Protein AF-A0A1A8MIS8-F1 (afdb_monomer_lite)

Organism: NCBI:txid704102

Sequence (199 aa):
MERDSTGTAEEPEPVSCRDNISEETCAAKTYTSLGGTCGATPVAQARWTLLRQVLRQKQSDSPEVKQVSVRRFATFDLFRRKQVAAQDCSNTSDDQWVEYRSVYFPEYSAFLRDNLGPLRVNEVLNSFDNTGNVCVWPSEEVMAHYCLQKRHIFKGAVCELGGGMTCLGGLMVAISADVKEVLLSDGNEKSIQNVRGLG

Foldseek 3Di:
DDDDDDDDDDDDDDDDDDDDDDDDDDDDDDDDDPPPPPCPDVLNVLVVVVVVCVVVVPDDPDPSNDVNPDPPDAEPPQWDKDWDDDDDDDPQPQPTWIKTAGPVHRVDIAIFRQDRDDDDPCCVVVPPDCDRVHHQHHVNSVLLSVCLVPLAVAAEEEEDEACFLGVSNQSSSVVRHNHPYYHYYRPDPVSVVSVVVSD

Structure (mmCIF, N/CA/C/O backbone):
data_AF-A0A1A8MIS8-F1
#
_entry.id   AF-A0A1A8MIS8-F1
#
loop_
_atom_site.group_PDB
_atom_site.id
_atom_site.type_symbol
_atom_site.label_atom_id
_atom_site.label_alt_id
_atom_site.label_comp_id
_atom_site.label_asym_id
_atom_site.label_entity_id
_atom_site.label_seq_id
_atom_site.pdbx_PDB_ins_code
_atom_site.Cartn_x
_atom_site.Cartn_y
_atom_site.Cartn_z
_atom_site.occupancy
_atom_site.B_iso_or_equiv
_atom_site.auth_seq_id
_atom_site.auth_comp_id
_atom_site.auth_asym_id
_atom_site.auth_atom_id
_atom_site.pdbx_PDB_model_num
ATOM 1 N N . MET A 1 1 ? -62.585 5.035 -13.038 1.00 42.88 1 MET A N 1
ATOM 2 C CA . MET A 1 1 ? -62.431 5.805 -14.288 1.00 42.88 1 MET A CA 1
ATOM 3 C C . MET A 1 1 ? -61.305 5.163 -15.061 1.00 42.88 1 MET A C 1
ATOM 5 O O . MET A 1 1 ? -60.156 5.258 -14.660 1.00 42.88 1 MET A O 1
ATOM 9 N N . GLU A 1 2 ? -61.692 4.401 -16.072 1.00 33.00 2 GLU A N 1
ATOM 10 C CA . GLU A 1 2 ? -60.816 3.689 -16.992 1.00 33.00 2 GLU A CA 1
ATOM 11 C C . GLU A 1 2 ? -60.223 4.661 -18.019 1.00 33.00 2 GLU A C 1
ATOM 13 O O . GLU A 1 2 ? -60.938 5.541 -18.513 1.00 33.00 2 GLU A O 1
ATOM 18 N N . ARG A 1 3 ? -58.958 4.458 -18.398 1.00 37.62 3 ARG A N 1
ATOM 19 C CA . ARG A 1 3 ? -58.612 4.228 -19.805 1.00 37.62 3 ARG A CA 1
ATOM 20 C C . ARG A 1 3 ? -57.193 3.680 -19.959 1.00 37.62 3 ARG A C 1
ATOM 22 O O . ARG A 1 3 ? -56.231 4.231 -19.437 1.00 37.62 3 ARG A O 1
ATOM 29 N N . ASP A 1 4 ? -57.164 2.578 -20.685 1.00 32.94 4 ASP A N 1
ATOM 30 C CA . ASP A 1 4 ? -56.054 1.763 -21.161 1.00 32.94 4 ASP A CA 1
ATOM 31 C C . ASP A 1 4 ? -55.495 2.323 -22.487 1.00 32.94 4 ASP A C 1
ATOM 33 O O . ASP A 1 4 ? -56.228 3.042 -23.174 1.00 32.94 4 ASP A O 1
ATOM 37 N N . SER A 1 5 ? -54.247 1.990 -22.853 1.00 41.47 5 SER A N 1
ATOM 38 C CA . SER A 1 5 ? -53.735 1.895 -24.246 1.00 41.47 5 SER A CA 1
ATOM 39 C C . SER A 1 5 ? -52.242 1.495 -24.291 1.00 41.47 5 SER A C 1
ATOM 41 O O . SER A 1 5 ? -51.356 2.337 -24.168 1.00 41.47 5 SER A O 1
ATOM 43 N N . THR A 1 6 ? -52.001 0.183 -24.440 1.00 35.22 6 THR A N 1
ATOM 44 C CA . THR A 1 6 ? -51.146 -0.511 -25.450 1.00 35.22 6 THR A CA 1
ATOM 45 C C . THR A 1 6 ? -49.989 0.266 -26.111 1.00 35.22 6 THR A C 1
ATOM 47 O O . THR A 1 6 ? -50.236 1.296 -26.725 1.00 35.22 6 THR A O 1
ATOM 50 N N . GLY A 1 7 ? -48.726 -0.196 -26.020 1.00 30.30 7 GLY A N 1
ATOM 51 C CA . GLY A 1 7 ? -48.039 -1.085 -27.003 1.00 30.30 7 GLY A CA 1
ATOM 52 C C . GLY A 1 7 ? -47.318 -0.235 -28.077 1.00 30.30 7 GLY A C 1
ATOM 53 O O . GLY A 1 7 ? -47.916 0.716 -28.548 1.00 30.30 7 GLY A O 1
ATOM 54 N N . THR A 1 8 ? -46.050 -0.383 -28.482 1.00 32.50 8 THR A N 1
ATOM 55 C CA . THR A 1 8 ? -45.224 -1.552 -28.848 1.00 32.50 8 THR A CA 1
ATOM 56 C C . THR A 1 8 ? -43.757 -1.106 -29.054 1.00 32.50 8 THR A C 1
ATOM 58 O O . THR A 1 8 ? -43.493 0.071 -29.284 1.00 32.50 8 THR A O 1
ATOM 61 N N . ALA A 1 9 ? -42.817 -2.054 -28.982 1.00 35.88 9 ALA A N 1
ATOM 62 C CA . ALA A 1 9 ? -41.390 -1.896 -29.279 1.00 35.88 9 ALA A CA 1
ATOM 63 C C . ALA A 1 9 ? -41.090 -1.908 -30.793 1.00 35.88 9 ALA A C 1
ATOM 65 O O . ALA A 1 9 ? -41.736 -2.669 -31.506 1.00 35.88 9 ALA A O 1
ATOM 66 N N . GLU A 1 10 ? -40.067 -1.167 -31.244 1.00 33.47 10 GLU A N 1
ATOM 67 C CA . GLU A 1 10 ? -39.354 -1.426 -32.509 1.00 33.47 10 GLU A CA 1
ATOM 68 C C . GLU A 1 10 ? -37.838 -1.155 -32.380 1.00 33.47 10 GLU A C 1
ATOM 70 O O . GLU A 1 10 ? -37.399 -0.197 -31.741 1.00 33.47 10 GLU A O 1
ATOM 75 N N . GLU A 1 11 ? -37.077 -2.082 -32.966 1.00 36.12 11 GLU A N 1
ATOM 76 C CA . GLU A 1 11 ? -35.618 -2.201 -33.124 1.00 36.12 11 GLU A CA 1
ATOM 77 C C . GLU A 1 11 ? -35.075 -1.257 -34.228 1.00 36.12 11 GLU A C 1
ATOM 79 O O . GLU A 1 11 ? -35.857 -0.770 -35.046 1.00 36.12 11 GLU A O 1
ATOM 84 N N . PRO A 1 12 ? -33.752 -0.992 -34.309 1.00 38.03 12 PRO A N 1
ATOM 85 C CA . PRO A 1 12 ? -33.163 -0.093 -35.298 1.00 38.03 12 PRO A CA 1
ATOM 86 C C . PRO A 1 12 ? -32.642 -0.846 -36.536 1.00 38.03 12 PRO A C 1
ATOM 88 O O . PRO A 1 12 ? -31.956 -1.852 -36.414 1.00 38.03 12 PRO A O 1
ATOM 91 N N . GLU A 1 13 ? -32.874 -0.301 -37.730 1.00 35.38 13 GLU A N 1
ATOM 92 C CA . GLU A 1 13 ? -32.391 -0.830 -39.022 1.00 35.38 13 GLU A CA 1
ATOM 93 C C . GLU A 1 13 ? -31.849 0.335 -39.897 1.00 35.38 13 GLU A C 1
ATOM 95 O O . GLU A 1 13 ? -32.089 1.508 -39.588 1.00 35.38 13 GLU A O 1
ATOM 100 N N . PRO A 1 14 ? -31.010 0.085 -40.922 1.00 32.72 14 PRO A N 1
ATOM 101 C CA . PRO A 1 14 ? -29.643 0.582 -40.964 1.00 32.72 14 PRO A CA 1
ATOM 102 C C . PRO A 1 14 ? -29.441 1.664 -42.032 1.00 32.72 14 PRO A C 1
ATOM 104 O O . PRO A 1 14 ? -30.077 1.680 -43.088 1.00 32.72 14 PRO A O 1
ATOM 107 N N . VAL A 1 15 ? -28.489 2.571 -41.803 1.00 31.48 15 VAL A N 1
ATOM 108 C CA . VAL A 1 15 ? -28.142 3.587 -42.803 1.00 31.48 15 VAL A CA 1
ATOM 109 C C . VAL A 1 15 ? -27.207 2.980 -43.852 1.00 31.48 15 VAL A C 1
ATOM 111 O O . VAL A 1 15 ? -26.021 2.762 -43.627 1.00 31.48 15 VAL A O 1
ATOM 114 N N . SER A 1 16 ? -27.813 2.709 -45.005 1.00 32.31 16 SER A N 1
ATOM 115 C CA . SER A 1 16 ? -27.255 2.220 -46.266 1.00 32.31 16 SER A CA 1
ATOM 116 C C . SER A 1 16 ? -26.064 3.041 -46.791 1.00 32.31 16 SER A C 1
ATOM 118 O O . SER A 1 16 ? -26.184 4.244 -47.035 1.00 32.31 16 SER A O 1
ATOM 120 N N . CYS A 1 17 ? -24.965 2.350 -47.106 1.00 28.72 17 CYS A N 1
ATOM 121 C CA . CYS A 1 17 ? -23.868 2.834 -47.944 1.00 28.72 17 CYS A CA 1
ATOM 122 C C . CYS A 1 17 ? -24.375 3.163 -49.358 1.00 28.72 17 CYS A C 1
ATOM 124 O O . CYS A 1 17 ? -24.981 2.317 -50.012 1.00 28.72 17 CYS A O 1
ATOM 126 N N . ARG A 1 18 ? -24.125 4.383 -49.843 1.00 31.83 18 ARG A N 1
ATOM 127 C CA . ARG A 1 18 ? -24.340 4.750 -51.248 1.00 31.83 18 ARG A CA 1
ATOM 128 C C . ARG A 1 18 ? -22.999 4.888 -51.952 1.00 31.83 18 ARG A C 1
ATOM 130 O O . ARG A 1 18 ? -22.285 5.866 -51.744 1.00 31.83 18 ARG A O 1
ATOM 137 N N . ASP A 1 19 ? -22.714 3.902 -52.793 1.00 30.23 19 ASP A N 1
ATOM 138 C CA . ASP A 1 19 ? -21.719 3.969 -53.853 1.00 30.23 19 ASP A CA 1
ATOM 139 C C . ASP A 1 19 ? -22.153 4.999 -54.900 1.00 30.23 19 ASP A C 1
ATOM 141 O O . ASP A 1 19 ? -23.259 4.925 -55.433 1.00 30.23 19 ASP A O 1
ATOM 145 N N . ASN A 1 20 ? -21.270 5.941 -55.223 1.00 30.52 20 ASN A N 1
ATOM 146 C CA . ASN A 1 20 ? -21.345 6.694 -56.470 1.00 30.52 20 ASN A CA 1
ATOM 147 C C . ASN A 1 20 ? -20.090 6.371 -57.276 1.00 30.52 20 ASN A C 1
ATOM 149 O O . ASN A 1 20 ? -19.009 6.902 -57.026 1.00 30.52 20 ASN A O 1
ATOM 153 N N . ILE A 1 21 ? -20.265 5.466 -58.235 1.00 34.84 21 ILE A N 1
ATOM 154 C CA . ILE A 1 21 ? -19.331 5.223 -59.329 1.00 34.84 21 ILE A CA 1
ATOM 155 C C . ILE A 1 21 ? -19.506 6.370 -60.327 1.00 34.84 21 ILE A C 1
ATOM 157 O O . ILE A 1 21 ? -20.589 6.561 -60.875 1.00 34.84 21 ILE A O 1
ATOM 161 N N . SER A 1 22 ? -18.432 7.109 -60.586 1.00 33.81 22 SER A N 1
ATOM 162 C CA . SER A 1 22 ? -18.279 7.892 -61.812 1.00 33.81 22 SER A CA 1
ATOM 163 C C . SER A 1 22 ? -16.970 7.474 -62.473 1.00 33.81 22 SER A C 1
ATOM 165 O O . SER A 1 22 ? -15.886 7.808 -61.993 1.00 33.81 22 SER A O 1
ATOM 167 N N . GLU A 1 23 ? -17.089 6.692 -63.542 1.00 34.75 23 GLU A N 1
ATOM 168 C CA . GLU A 1 23 ? -16.009 6.393 -64.476 1.00 34.75 23 GLU A CA 1
ATOM 169 C C . GLU A 1 23 ? -15.702 7.637 -65.317 1.00 34.75 23 GLU A C 1
ATOM 171 O O . GLU A 1 23 ? -16.557 8.075 -66.078 1.00 34.75 23 GLU A O 1
ATOM 176 N N . GLU A 1 24 ? -14.475 8.158 -65.247 1.00 32.44 24 GLU A N 1
ATOM 177 C CA . GLU A 1 24 ? -13.861 8.886 -66.364 1.00 32.44 24 GLU A CA 1
ATOM 178 C C . GLU A 1 24 ? -12.356 8.564 -66.460 1.00 32.44 24 GLU A C 1
ATOM 180 O O . GLU A 1 24 ? -11.522 9.037 -65.693 1.00 32.44 24 GLU A O 1
ATOM 185 N N . THR A 1 25 ? -12.065 7.687 -67.422 1.00 30.86 25 THR A N 1
ATOM 186 C CA . THR A 1 25 ? -11.043 7.771 -68.480 1.00 30.86 25 THR A CA 1
ATOM 187 C C . THR A 1 25 ? -9.560 8.022 -68.145 1.00 30.86 25 THR A C 1
ATOM 189 O O . THR A 1 25 ? -9.132 9.037 -67.604 1.00 30.86 25 THR A O 1
ATOM 192 N N . CYS A 1 26 ? -8.755 7.075 -68.642 1.00 38.41 26 CYS A N 1
ATOM 193 C CA . CYS A 1 26 ? -7.299 6.999 -68.701 1.00 38.41 26 CYS A CA 1
ATOM 194 C C . CYS A 1 26 ? -6.550 8.302 -69.044 1.00 38.41 26 CYS A C 1
ATOM 196 O O . CYS A 1 26 ? -6.628 8.802 -70.164 1.00 38.41 26 CYS A O 1
ATOM 198 N N . ALA A 1 27 ? -5.639 8.705 -68.155 1.00 33.50 27 ALA A N 1
ATOM 199 C CA . ALA A 1 27 ? -4.384 9.350 -68.538 1.00 33.50 27 ALA A CA 1
ATOM 200 C C . ALA A 1 27 ? -3.284 8.960 -67.540 1.00 33.50 27 ALA A C 1
ATOM 202 O O . ALA A 1 27 ? -3.362 9.264 -66.350 1.00 33.50 27 ALA A O 1
ATOM 203 N N . ALA A 1 28 ? -2.261 8.261 -68.032 1.00 41.25 28 ALA A N 1
ATOM 204 C CA . ALA A 1 28 ? -1.108 7.839 -67.252 1.00 41.25 28 ALA A CA 1
ATOM 205 C C . ALA A 1 28 ? -0.388 9.057 -66.649 1.00 41.25 28 ALA A C 1
ATOM 207 O O . ALA A 1 28 ? 0.222 9.852 -67.364 1.00 41.25 28 ALA A O 1
ATOM 208 N N . LYS A 1 29 ? -0.442 9.193 -65.323 1.00 35.19 29 LYS A N 1
ATOM 209 C CA . LYS A 1 29 ? 0.428 10.090 -64.564 1.00 35.19 29 LYS A CA 1
ATOM 210 C C . LYS A 1 29 ? 1.207 9.262 -63.559 1.00 35.19 29 LYS A C 1
ATOM 212 O O . LYS A 1 29 ? 0.645 8.658 -62.650 1.00 35.19 29 LYS A O 1
ATOM 217 N N . THR A 1 30 ? 2.515 9.226 -63.771 1.00 42.72 30 THR A N 1
ATOM 218 C CA . THR A 1 30 ? 3.514 8.662 -62.871 1.00 42.72 30 THR A CA 1
ATOM 219 C C . THR A 1 30 ? 3.462 9.407 -61.540 1.00 42.72 30 THR A C 1
ATOM 221 O O . THR A 1 30 ? 4.084 10.454 -61.384 1.00 42.72 30 THR A O 1
ATOM 224 N N . TYR A 1 31 ? 2.709 8.883 -60.577 1.00 31.64 31 TYR A N 1
ATOM 225 C CA . TYR A 1 31 ? 2.824 9.292 -59.184 1.00 31.64 31 TYR A CA 1
ATOM 226 C C . TYR A 1 31 ? 3.828 8.359 -58.522 1.00 31.64 31 TYR A C 1
ATOM 228 O O . TYR A 1 31 ? 3.520 7.227 -58.156 1.00 31.64 31 TYR A O 1
ATOM 236 N N . THR A 1 32 ? 5.063 8.845 -58.405 1.00 37.22 32 THR A N 1
ATOM 237 C CA . THR A 1 32 ? 6.018 8.372 -57.402 1.00 37.22 32 THR A CA 1
ATOM 238 C C . THR A 1 32 ? 5.267 8.189 -56.093 1.00 37.22 32 THR A C 1
ATOM 240 O O . THR A 1 32 ? 4.659 9.147 -55.609 1.00 37.22 32 THR A O 1
ATOM 243 N N . SER A 1 33 ? 5.272 6.969 -55.554 1.00 37.31 33 SER A N 1
ATOM 244 C CA . SER A 1 33 ? 4.651 6.673 -54.272 1.00 37.31 33 SER A CA 1
ATOM 245 C C . SER A 1 33 ? 5.254 7.601 -53.219 1.00 37.31 33 SER A C 1
ATOM 247 O O . SER A 1 33 ? 6.367 7.375 -52.737 1.00 37.31 33 SER A O 1
ATOM 249 N N . LEU A 1 34 ? 4.526 8.656 -52.857 1.00 40.16 34 LEU A N 1
ATOM 250 C CA . LEU A 1 34 ? 4.669 9.256 -51.547 1.00 40.16 34 LEU A CA 1
ATOM 251 C C . LEU A 1 34 ? 4.254 8.155 -50.585 1.00 40.16 34 LEU A C 1
ATOM 253 O O . LEU A 1 34 ? 3.068 7.895 -50.390 1.00 40.16 34 LEU A O 1
ATOM 257 N N . GLY A 1 35 ? 5.261 7.437 -50.085 1.00 36.72 35 GLY A N 1
ATOM 258 C CA . GLY A 1 35 ? 5.102 6.507 -48.990 1.00 36.72 35 GLY A CA 1
ATOM 259 C C . GLY A 1 35 ? 4.366 7.261 -47.905 1.00 36.72 35 GLY A C 1
ATOM 260 O O . GLY A 1 35 ? 4.896 8.231 -47.363 1.00 36.72 35 GLY A O 1
ATOM 261 N N . GLY A 1 36 ? 3.115 6.863 -47.673 1.00 34.88 36 GLY A N 1
ATOM 262 C CA . GLY A 1 36 ? 2.329 7.374 -46.574 1.00 34.88 36 GLY A CA 1
ATOM 263 C C . GLY A 1 36 ? 3.183 7.212 -45.335 1.00 34.88 36 GLY A C 1
ATOM 264 O O . GLY A 1 36 ? 3.485 6.092 -44.919 1.00 34.88 36 GLY A O 1
ATOM 265 N N . THR A 1 37 ? 3.639 8.332 -44.787 1.00 45.84 37 THR A N 1
ATOM 266 C CA . THR A 1 37 ? 4.180 8.380 -43.445 1.00 45.84 37 THR A CA 1
ATOM 267 C C . THR A 1 37 ? 3.028 7.976 -42.547 1.00 45.84 37 THR A C 1
ATOM 269 O O . THR A 1 37 ? 2.190 8.785 -42.159 1.00 45.84 37 THR A O 1
ATOM 272 N N . CYS A 1 38 ? 2.950 6.671 -42.287 1.00 44.06 38 CYS A N 1
ATOM 273 C CA . CYS A 1 38 ? 2.171 6.106 -41.210 1.00 44.06 38 CYS A CA 1
ATOM 274 C C . CYS A 1 38 ? 2.584 6.897 -39.974 1.00 44.06 38 CYS A C 1
ATOM 276 O O . CYS A 1 38 ? 3.734 6.811 -39.538 1.00 44.06 38 CYS A O 1
ATOM 278 N N . GLY A 1 39 ? 1.685 7.770 -39.519 1.00 46.41 39 GLY A N 1
ATOM 279 C CA . GLY A 1 39 ? 1.894 8.693 -38.418 1.00 46.41 39 GLY A CA 1
ATOM 280 C C . GLY A 1 39 ? 2.017 7.927 -37.111 1.00 46.41 39 GLY A C 1
ATOM 281 O O . GLY A 1 39 ? 1.134 7.991 -36.262 1.00 46.41 39 GLY A O 1
ATOM 282 N N . ALA A 1 40 ? 3.108 7.183 -36.942 1.00 53.19 40 ALA A N 1
ATOM 283 C CA . ALA A 1 40 ? 3.535 6.731 -35.641 1.00 53.19 40 ALA A CA 1
ATOM 284 C C . ALA A 1 40 ? 3.788 8.001 -34.833 1.00 53.19 40 ALA A C 1
ATOM 286 O O . ALA A 1 40 ? 4.682 8.788 -35.145 1.00 53.19 40 ALA A O 1
ATOM 287 N N . THR A 1 41 ? 2.935 8.246 -33.841 1.00 57.53 41 THR A N 1
ATOM 288 C CA . THR A 1 41 ? 3.061 9.415 -32.977 1.00 57.53 41 THR A CA 1
ATOM 289 C C . THR A 1 41 ? 4.496 9.465 -32.427 1.00 57.53 41 THR A C 1
ATOM 291 O O . THR A 1 41 ? 5.012 8.421 -32.007 1.00 57.53 41 THR A O 1
ATOM 294 N N . PRO A 1 42 ? 5.164 10.637 -32.410 1.00 75.81 42 PRO A N 1
ATOM 295 C CA . PRO A 1 42 ? 6.581 10.756 -32.033 1.00 75.81 42 PRO A CA 1
ATOM 296 C C . PRO A 1 42 ? 6.904 10.081 -30.691 1.00 75.81 42 PRO A C 1
ATOM 298 O O . PRO A 1 42 ? 7.978 9.523 -30.489 1.00 75.81 42 PRO A O 1
ATOM 301 N N . VAL A 1 43 ? 5.918 10.068 -29.788 1.00 72.31 43 VAL A N 1
ATOM 302 C CA . VAL A 1 43 ? 5.968 9.420 -28.474 1.00 72.31 43 VAL A CA 1
ATOM 303 C C . VAL A 1 43 ? 6.049 7.898 -28.583 1.00 72.31 43 VAL A C 1
ATOM 305 O O . VAL A 1 43 ? 6.893 7.289 -27.931 1.00 72.31 43 VAL A O 1
ATOM 308 N N . ALA A 1 44 ? 5.195 7.263 -29.391 1.00 74.62 44 ALA A N 1
ATOM 309 C CA . ALA A 1 44 ? 5.232 5.815 -29.568 1.00 74.62 44 ALA A CA 1
ATOM 310 C C . ALA A 1 44 ? 6.570 5.392 -30.183 1.00 74.62 44 ALA A C 1
ATOM 312 O O . ALA A 1 44 ? 7.227 4.491 -29.665 1.00 74.62 44 ALA A O 1
ATOM 313 N N . GLN A 1 45 ? 7.023 6.097 -31.223 1.00 78.19 45 GLN A N 1
ATOM 314 C CA . GLN A 1 45 ? 8.318 5.846 -31.856 1.00 78.19 45 GLN A CA 1
ATOM 315 C C . GLN A 1 45 ? 9.484 5.976 -30.861 1.00 78.19 45 GLN A C 1
ATOM 317 O O . GLN A 1 45 ? 10.388 5.136 -30.853 1.00 78.19 45 GLN A O 1
ATOM 322 N N . ALA A 1 46 ? 9.446 6.975 -29.977 1.00 75.25 46 ALA A N 1
ATOM 323 C CA . ALA A 1 46 ? 10.456 7.148 -28.940 1.00 75.25 46 ALA A CA 1
ATOM 324 C C . ALA A 1 46 ? 10.423 6.019 -27.887 1.00 75.25 46 ALA A C 1
ATOM 326 O O . ALA A 1 46 ? 11.481 5.525 -27.495 1.00 75.25 46 ALA A O 1
ATOM 327 N N . ARG A 1 47 ? 9.238 5.513 -27.501 1.00 74.69 47 ARG A N 1
ATOM 328 C CA . ARG A 1 47 ? 9.109 4.333 -26.615 1.00 74.69 47 ARG A CA 1
ATOM 329 C C . ARG A 1 47 ? 9.678 3.066 -27.248 1.00 74.69 47 ARG A C 1
ATOM 331 O O . ARG A 1 47 ? 10.423 2.338 -26.598 1.00 74.69 47 ARG A O 1
ATOM 338 N N . TRP A 1 48 ? 9.363 2.815 -28.517 1.00 79.38 48 TRP A N 1
ATOM 339 C CA . TRP A 1 48 ? 9.898 1.667 -29.255 1.00 79.38 48 TRP A CA 1
ATOM 340 C C . TRP A 1 48 ? 11.416 1.758 -29.439 1.00 79.38 48 TRP A C 1
ATOM 342 O O . TRP A 1 48 ? 12.113 0.745 -29.376 1.00 79.38 48 TRP A O 1
ATOM 352 N N . THR A 1 49 ? 11.943 2.972 -29.611 1.00 79.25 49 THR A N 1
ATOM 353 C CA . THR A 1 49 ? 13.390 3.219 -29.686 1.00 79.25 49 THR A CA 1
ATOM 354 C C . THR A 1 49 ? 14.075 2.909 -28.357 1.00 79.25 49 THR A C 1
ATOM 356 O O . THR A 1 49 ? 15.085 2.205 -28.354 1.00 79.25 49 THR A O 1
ATOM 359 N N . LEU A 1 50 ? 13.490 3.345 -27.237 1.00 74.69 50 LEU A N 1
ATOM 360 C CA . LEU A 1 50 ? 13.963 3.018 -25.892 1.00 74.69 50 LEU A CA 1
ATOM 361 C C . LEU A 1 50 ? 13.972 1.503 -25.646 1.00 74.69 50 LEU A C 1
ATOM 363 O O . LEU A 1 50 ? 14.999 0.944 -25.265 1.00 74.69 50 LEU A O 1
ATOM 367 N N . LEU A 1 51 ? 12.859 0.818 -25.928 1.00 76.75 51 LEU A N 1
ATOM 368 C CA . LEU A 1 51 ? 12.769 -0.637 -25.774 1.00 76.75 51 LEU A CA 1
ATOM 369 C C . LEU A 1 51 ? 13.853 -1.351 -26.594 1.00 76.75 51 LEU A C 1
ATOM 371 O O . LEU A 1 51 ? 14.552 -2.228 -26.089 1.00 76.75 51 LEU A O 1
ATOM 375 N N . ARG A 1 52 ? 14.049 -0.932 -27.850 1.00 79.62 52 ARG A N 1
ATOM 376 C CA . ARG A 1 52 ? 15.092 -1.473 -28.730 1.00 79.62 52 ARG A CA 1
ATOM 377 C C . ARG A 1 52 ? 16.500 -1.268 -28.165 1.00 79.62 52 ARG A C 1
ATOM 379 O O . ARG A 1 52 ? 17.347 -2.136 -28.357 1.00 79.62 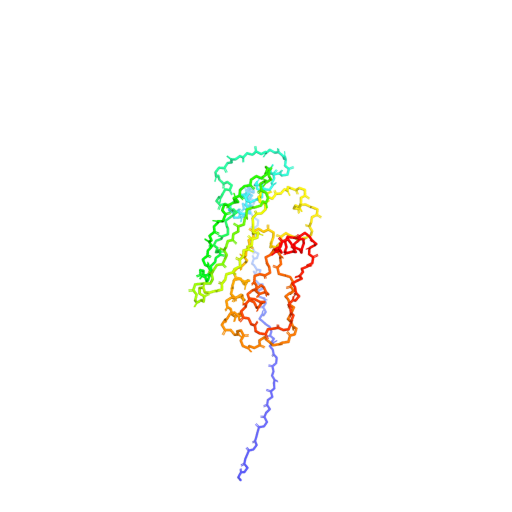52 ARG A O 1
ATOM 386 N N . GLN A 1 53 ? 16.781 -0.137 -27.519 1.00 75.00 53 GLN A N 1
ATOM 387 C CA . GLN A 1 53 ? 18.085 0.129 -26.898 1.00 75.00 53 GLN A CA 1
ATOM 388 C C . GLN A 1 53 ? 18.332 -0.792 -25.697 1.00 75.00 53 GLN A C 1
ATOM 390 O O . GLN A 1 53 ? 19.389 -1.424 -25.633 1.00 75.00 53 GLN A O 1
ATOM 395 N N . VAL A 1 54 ? 17.333 -0.941 -24.819 1.00 72.62 54 VAL A N 1
ATOM 396 C CA . VAL A 1 54 ? 17.389 -1.820 -23.637 1.00 72.62 54 VAL A CA 1
ATOM 397 C C . VAL A 1 54 ? 17.602 -3.281 -24.041 1.00 72.62 54 VAL A C 1
ATOM 399 O O . VAL A 1 54 ? 18.508 -3.936 -23.529 1.00 72.62 54 VAL A O 1
ATOM 402 N N . LEU A 1 55 ? 16.839 -3.781 -25.021 1.00 73.50 55 LEU A N 1
ATOM 403 C CA . LEU A 1 55 ? 16.969 -5.160 -25.515 1.00 73.50 55 LEU A CA 1
ATOM 404 C C . LEU A 1 55 ? 18.329 -5.442 -26.169 1.00 73.50 55 LEU A C 1
ATOM 406 O O . LEU A 1 55 ? 18.779 -6.583 -26.199 1.00 73.50 55 LEU A O 1
ATOM 410 N N . ARG A 1 56 ? 19.008 -4.410 -26.682 1.00 78.06 56 ARG A N 1
ATOM 411 C CA . ARG A 1 56 ? 20.348 -4.527 -27.278 1.00 78.06 56 ARG A CA 1
ATOM 412 C C . ARG A 1 56 ? 21.484 -4.365 -26.261 1.00 78.06 56 ARG A C 1
ATOM 414 O O . ARG A 1 56 ? 22.630 -4.259 -26.688 1.00 78.06 56 ARG A O 1
ATOM 421 N N . GLN A 1 57 ? 21.180 -4.318 -24.958 1.00 62.91 57 GLN A N 1
ATOM 422 C CA . GLN A 1 57 ? 22.139 -4.186 -23.847 1.00 62.91 57 GLN A CA 1
ATOM 423 C C . GLN A 1 57 ? 23.091 -2.978 -23.952 1.00 62.91 57 GLN A C 1
ATOM 425 O O . GLN A 1 57 ? 24.115 -2.920 -23.274 1.00 62.91 57 GLN A O 1
ATOM 430 N N . LYS A 1 58 ? 22.753 -1.969 -24.765 1.00 60.72 58 LYS A N 1
ATOM 431 C CA . LYS A 1 58 ? 23.442 -0.676 -24.743 1.00 60.72 58 LYS A CA 1
ATOM 432 C C . LYS A 1 58 ? 22.811 0.154 -23.633 1.00 60.72 58 LYS A C 1
ATOM 434 O O . LYS A 1 58 ? 21.790 0.795 -23.861 1.00 60.72 58 LYS A O 1
ATOM 439 N N . GLN A 1 59 ? 23.391 0.132 -22.435 1.00 54.34 59 GLN A N 1
ATOM 440 C CA . GLN A 1 59 ? 23.041 1.134 -21.432 1.00 54.34 59 GLN A CA 1
ATOM 441 C C . GLN A 1 59 ? 23.541 2.495 -21.922 1.00 54.34 59 GLN A C 1
ATOM 443 O O . GLN A 1 59 ? 24.739 2.701 -22.098 1.00 54.34 59 GLN A O 1
ATOM 448 N N . SER A 1 60 ? 22.617 3.410 -22.194 1.00 52.94 60 SER A N 1
ATOM 449 C CA . SER A 1 60 ? 22.923 4.820 -22.411 1.00 52.94 60 SER A CA 1
ATOM 450 C C . SER A 1 60 ? 21.983 5.652 -21.551 1.00 52.94 60 SER A C 1
ATOM 452 O O . SER A 1 60 ? 20.777 5.653 -21.799 1.00 52.94 60 SER A O 1
ATOM 454 N N . ASP A 1 61 ? 22.536 6.363 -20.569 1.00 51.62 61 ASP A N 1
ATOM 455 C CA . ASP A 1 61 ? 21.849 7.413 -19.814 1.00 51.62 61 ASP A CA 1
ATOM 456 C C . ASP A 1 61 ? 21.618 8.627 -20.730 1.00 51.62 61 ASP A C 1
ATOM 458 O O . ASP A 1 61 ? 22.367 9.602 -20.688 1.00 51.62 61 ASP A O 1
ATOM 462 N N . SER A 1 62 ? 20.620 8.568 -21.620 1.00 53.09 62 SER A N 1
ATOM 463 C CA . SER A 1 62 ? 20.233 9.728 -22.436 1.00 53.09 62 SER A CA 1
ATOM 464 C C . SER A 1 62 ? 19.059 10.481 -21.787 1.00 53.09 62 SER A C 1
ATOM 466 O O . SER A 1 62 ? 18.088 9.864 -21.336 1.00 53.09 62 SER A O 1
ATOM 468 N N . PRO A 1 63 ? 19.112 11.822 -21.701 1.00 53.19 63 PRO A N 1
ATOM 469 C CA . PRO A 1 63 ? 18.061 12.627 -21.079 1.00 53.19 63 PRO A CA 1
ATOM 470 C C . PRO A 1 63 ? 16.723 12.569 -21.835 1.00 53.19 63 PRO A C 1
ATOM 472 O O . PRO A 1 63 ? 15.682 12.802 -21.218 1.00 53.19 63 PRO A O 1
ATOM 475 N N . GLU A 1 64 ? 16.708 12.199 -23.125 1.00 52.38 64 GLU A N 1
ATOM 476 C CA . GLU A 1 64 ? 15.463 12.037 -23.894 1.00 52.38 64 GLU A CA 1
ATOM 477 C C . GLU A 1 64 ? 14.600 10.873 -23.378 1.00 52.38 64 GLU A C 1
ATOM 479 O O . GLU A 1 64 ? 13.371 10.939 -23.432 1.00 52.38 64 GLU A O 1
ATOM 484 N N . VAL A 1 65 ? 15.217 9.836 -22.799 1.00 52.12 65 VAL A N 1
ATOM 485 C CA . VAL A 1 65 ? 14.529 8.658 -22.238 1.00 52.12 65 VAL A CA 1
ATOM 486 C C . VAL A 1 65 ? 13.566 9.037 -21.107 1.00 52.12 65 VAL A C 1
ATOM 488 O O . VAL A 1 65 ? 12.469 8.480 -21.003 1.00 52.12 65 VAL A O 1
ATOM 491 N N . LYS A 1 66 ? 13.929 10.036 -20.292 1.00 51.38 66 LYS A N 1
ATOM 492 C CA . LYS A 1 66 ? 13.110 10.492 -19.158 1.00 51.38 66 LYS A CA 1
ATOM 493 C C . LYS A 1 66 ? 11.809 11.168 -19.592 1.00 51.38 66 LYS A C 1
ATOM 495 O O . LYS A 1 66 ? 10.865 11.178 -18.813 1.00 51.38 66 LYS A O 1
ATOM 500 N N . GLN A 1 67 ? 11.720 11.699 -20.813 1.00 54.47 67 GLN A N 1
ATOM 501 C CA . GLN A 1 67 ? 10.529 12.428 -21.271 1.00 54.47 67 GLN A CA 1
ATOM 502 C C . GLN A 1 67 ? 9.385 11.520 -21.752 1.00 54.47 67 GLN A C 1
ATOM 504 O O . GLN A 1 67 ? 8.234 11.952 -21.792 1.00 54.47 67 GLN A O 1
ATOM 509 N N . VAL A 1 68 ? 9.663 10.261 -22.108 1.00 54.56 68 VAL A N 1
ATOM 510 C CA . VAL A 1 68 ? 8.692 9.402 -22.817 1.00 54.56 68 VAL A CA 1
ATOM 511 C C . VAL A 1 68 ? 7.999 8.382 -21.894 1.00 54.56 68 VAL A C 1
ATOM 513 O O . VAL A 1 68 ? 6.864 7.951 -22.151 1.00 54.56 68 VAL A O 1
ATOM 516 N N . SER A 1 69 ? 8.654 8.022 -20.787 1.00 57.22 69 SER A N 1
ATOM 517 C CA . SER A 1 69 ? 8.165 7.080 -19.768 1.00 57.22 69 SER A CA 1
ATOM 518 C C . SER A 1 69 ? 7.754 7.799 -18.477 1.00 57.22 69 SER A C 1
ATOM 520 O O . SER A 1 69 ? 8.196 7.446 -17.386 1.00 57.22 69 SER A O 1
ATOM 522 N N . VAL A 1 70 ? 6.929 8.842 -18.588 1.00 56.69 70 VAL A N 1
ATOM 523 C CA . VAL A 1 70 ? 6.483 9.616 -17.419 1.00 56.69 70 VAL A CA 1
ATOM 524 C C . VAL A 1 70 ? 5.100 9.149 -16.974 1.00 56.69 70 VAL A C 1
ATOM 526 O O . VAL A 1 70 ? 4.143 9.181 -17.754 1.00 56.69 70 VAL A O 1
ATOM 529 N N . ARG A 1 71 ? 4.977 8.768 -15.697 1.00 63.50 71 ARG A N 1
ATOM 530 C CA . ARG A 1 71 ? 3.690 8.666 -14.997 1.00 63.50 71 ARG A CA 1
ATOM 531 C C . ARG A 1 71 ? 3.112 10.081 -14.902 1.00 63.50 71 ARG A C 1
ATOM 533 O O . ARG A 1 71 ? 3.519 10.861 -14.052 1.00 63.50 71 ARG A O 1
ATOM 540 N N . ARG A 1 72 ? 2.206 10.438 -15.822 1.00 67.50 72 ARG A N 1
ATOM 541 C CA . ARG A 1 72 ? 1.615 11.793 -15.917 1.00 67.50 72 ARG A CA 1
ATOM 542 C C . ARG A 1 72 ? 0.786 12.183 -14.691 1.00 67.50 72 ARG A C 1
ATOM 544 O O . ARG A 1 72 ? 0.564 13.364 -14.466 1.00 67.50 72 ARG A O 1
ATOM 551 N N . PHE A 1 73 ? 0.336 11.193 -13.927 1.00 76.31 73 PHE A N 1
ATOM 552 C CA . PHE A 1 73 ? -0.418 11.365 -12.698 1.00 76.31 73 PHE A CA 1
ATOM 553 C C . PHE A 1 73 ? 0.020 10.310 -11.681 1.00 76.31 73 PHE A C 1
ATOM 555 O O . PHE A 1 73 ? -0.058 9.107 -11.958 1.00 76.31 73 PHE A O 1
ATOM 562 N N . ALA A 1 74 ? 0.529 10.765 -10.535 1.00 78.06 74 ALA A N 1
ATOM 563 C CA . ALA A 1 74 ? 1.141 9.894 -9.540 1.00 78.06 74 ALA A CA 1
ATOM 564 C C . ALA A 1 74 ? 0.302 9.705 -8.276 1.00 78.06 74 ALA A C 1
ATOM 566 O O . ALA A 1 74 ? 0.289 8.602 -7.744 1.00 78.06 74 ALA A O 1
ATOM 567 N N . THR A 1 75 ? -0.406 10.728 -7.812 1.00 88.00 75 THR A N 1
ATOM 568 C CA . THR A 1 75 ? -1.050 10.705 -6.496 1.00 88.00 75 THR A CA 1
ATOM 569 C C . THR A 1 75 ? -2.154 11.754 -6.414 1.00 88.00 75 THR A C 1
ATOM 571 O O . THR A 1 75 ? -2.135 12.729 -7.166 1.00 88.00 75 THR A O 1
ATOM 574 N N . PHE A 1 76 ? -3.105 11.532 -5.510 1.00 93.88 76 PHE A N 1
ATOM 575 C CA . PHE A 1 76 ? -4.119 12.500 -5.090 1.00 93.88 76 PHE A CA 1
ATOM 576 C C . PHE A 1 76 ? -3.703 13.303 -3.844 1.00 93.88 76 PHE A C 1
ATOM 578 O O . PHE A 1 76 ? -4.523 14.046 -3.308 1.00 93.88 76 PHE A O 1
ATOM 585 N N . ASP A 1 77 ? -2.461 13.143 -3.374 1.00 94.44 77 ASP A N 1
ATOM 586 C CA . ASP A 1 77 ? -1.920 13.775 -2.167 1.00 94.44 77 ASP A CA 1
ATOM 587 C C . ASP A 1 77 ? -2.744 13.470 -0.897 1.00 94.44 77 ASP A C 1
ATOM 589 O O . ASP A 1 77 ? -2.841 14.283 0.024 1.00 94.44 77 ASP A O 1
ATOM 593 N N . LEU A 1 78 ? -3.337 12.273 -0.818 1.00 96.94 78 LEU A N 1
ATOM 594 C CA . LEU A 1 78 ? -4.092 11.804 0.352 1.00 96.94 78 LEU A CA 1
ATOM 595 C C . LEU A 1 78 ? -3.151 11.307 1.460 1.00 96.94 78 LEU A C 1
ATOM 597 O O . LEU A 1 78 ? -3.517 11.309 2.643 1.00 96.94 78 LEU A O 1
ATOM 601 N N . PHE A 1 79 ? -1.928 10.919 1.083 1.00 96.50 79 PHE A N 1
ATOM 602 C CA . PHE A 1 79 ? -0.865 10.491 1.985 1.00 96.50 79 PHE A CA 1
ATOM 603 C C . PHE A 1 79 ? 0.418 11.294 1.758 1.00 96.50 79 PHE A C 1
ATOM 605 O O . PHE A 1 79 ? 0.931 11.406 0.648 1.00 96.50 79 PHE A O 1
ATOM 612 N N . ARG A 1 80 ? 0.997 11.806 2.848 1.00 94.94 80 ARG A N 1
ATOM 613 C CA . ARG A 1 80 ? 2.352 12.363 2.843 1.00 94.94 80 ARG A CA 1
ATOM 614 C C . ARG A 1 80 ? 3.360 11.227 2.819 1.00 94.94 80 ARG A C 1
ATOM 616 O O . ARG A 1 80 ? 3.336 10.362 3.694 1.00 94.94 80 ARG A O 1
ATOM 623 N N . ARG A 1 81 ? 4.274 11.295 1.856 1.00 91.00 81 ARG A N 1
ATOM 624 C CA . ARG A 1 81 ? 5.370 10.346 1.671 1.00 91.00 81 ARG A CA 1
ATOM 625 C C . ARG A 1 81 ? 6.664 10.915 2.253 1.00 91.00 81 ARG A C 1
ATOM 627 O O . ARG A 1 81 ? 7.105 11.985 1.831 1.00 91.00 81 ARG A O 1
ATOM 634 N N . LYS A 1 82 ? 7.293 10.208 3.193 1.00 89.56 82 LYS A N 1
ATOM 635 C CA . LYS A 1 82 ? 8.593 10.585 3.769 1.00 89.56 82 LYS A CA 1
ATOM 636 C C . LYS A 1 82 ? 9.561 9.408 3.708 1.00 89.56 82 LYS A C 1
ATOM 638 O O . LYS A 1 82 ? 9.291 8.347 4.251 1.00 89.56 82 LYS A O 1
ATOM 643 N N . GLN A 1 83 ? 10.704 9.615 3.065 1.00 85.12 83 GLN A N 1
ATOM 644 C CA . GLN A 1 83 ? 11.789 8.635 3.044 1.00 85.12 83 GLN A CA 1
ATOM 645 C C . GLN A 1 83 ? 12.404 8.510 4.440 1.00 85.12 83 GLN A C 1
ATOM 647 O O . GLN A 1 83 ? 12.700 9.526 5.078 1.00 85.12 83 GLN A O 1
ATOM 652 N N . VAL A 1 84 ? 12.586 7.279 4.907 1.00 81.44 84 VAL A N 1
ATOM 653 C CA . VAL A 1 84 ? 13.212 6.978 6.194 1.00 81.44 84 VAL A CA 1
ATOM 654 C C . VAL A 1 84 ? 14.611 6.455 5.907 1.00 81.44 84 VAL A C 1
ATOM 656 O O . VAL A 1 84 ? 14.779 5.425 5.262 1.00 81.44 84 VAL A O 1
ATOM 659 N N . ALA A 1 85 ? 15.629 7.200 6.339 1.00 68.81 85 ALA A N 1
ATOM 660 C CA . ALA A 1 85 ? 17.002 6.729 6.240 1.00 68.81 85 ALA A CA 1
ATOM 661 C C . ALA A 1 85 ? 17.188 5.549 7.201 1.00 68.81 85 ALA A C 1
ATOM 663 O O . ALA A 1 85 ? 16.857 5.670 8.381 1.00 68.81 85 ALA A O 1
ATOM 664 N N . ALA A 1 86 ? 17.712 4.429 6.700 1.00 60.91 86 ALA A N 1
ATOM 665 C CA . ALA A 1 86 ? 18.099 3.307 7.542 1.00 60.91 86 ALA A CA 1
ATOM 666 C C . ALA A 1 86 ? 19.183 3.777 8.527 1.00 60.91 86 ALA A C 1
ATOM 668 O O . ALA A 1 86 ? 20.266 4.201 8.118 1.00 60.91 86 ALA A O 1
ATOM 669 N N . GLN A 1 87 ? 18.867 3.757 9.821 1.00 55.22 87 GLN A N 1
ATOM 670 C CA . GLN A 1 87 ? 19.856 3.910 10.878 1.00 55.22 87 GLN A CA 1
ATOM 671 C C . GLN A 1 87 ? 20.511 2.538 11.083 1.00 55.22 87 GLN A C 1
ATOM 673 O O . GLN A 1 87 ? 19.873 1.607 11.559 1.00 55.22 87 GLN A O 1
ATOM 678 N N . ASP A 1 88 ? 21.777 2.469 10.671 1.00 46.38 88 ASP A N 1
ATOM 679 C CA . ASP A 1 88 ? 22.784 1.436 10.939 1.00 46.38 88 ASP A CA 1
ATOM 680 C C . ASP A 1 88 ? 22.833 0.176 10.033 1.00 46.38 88 ASP A C 1
ATOM 682 O O . ASP A 1 88 ? 22.007 -0.726 10.072 1.00 46.38 88 ASP A O 1
ATOM 686 N N . CYS A 1 89 ? 23.935 0.117 9.268 1.00 45.53 89 CYS A N 1
ATOM 687 C CA . CYS A 1 89 ? 24.727 -1.058 8.871 1.00 45.53 89 CYS A CA 1
ATOM 688 C C . CYS A 1 89 ? 24.058 -2.252 8.147 1.00 45.53 89 CYS A C 1
ATOM 690 O O . CYS A 1 89 ? 23.861 -3.305 8.741 1.00 45.53 89 CYS A O 1
ATOM 692 N N . SER A 1 90 ? 23.937 -2.185 6.814 1.00 44.44 90 SER A N 1
ATOM 693 C CA . SER A 1 90 ? 24.554 -3.150 5.869 1.00 44.44 90 SER A CA 1
ATOM 694 C C . SER A 1 90 ? 24.310 -2.726 4.408 1.00 44.44 90 SER A C 1
ATOM 696 O O . SER A 1 90 ? 23.362 -2.015 4.099 1.00 44.44 90 SER A O 1
ATOM 698 N N . ASN A 1 91 ? 25.236 -3.077 3.511 1.00 40.47 91 ASN A N 1
ATOM 699 C CA . ASN A 1 91 ? 25.340 -2.570 2.134 1.00 40.47 91 ASN A CA 1
ATOM 700 C C . ASN A 1 91 ? 24.344 -3.211 1.145 1.00 40.47 91 ASN A C 1
ATOM 702 O O . ASN A 1 91 ? 24.758 -3.718 0.100 1.00 40.47 91 ASN A O 1
ATOM 706 N N . THR A 1 92 ? 23.046 -3.192 1.435 1.00 49.06 92 THR A N 1
ATOM 707 C CA . THR A 1 92 ? 22.009 -3.594 0.474 1.00 49.06 92 THR A CA 1
ATOM 708 C C . THR A 1 92 ? 21.115 -2.403 0.156 1.00 49.06 92 THR A C 1
ATOM 710 O O . THR A 1 92 ? 20.429 -1.864 1.013 1.00 49.06 92 THR A O 1
ATOM 713 N N . SER A 1 93 ? 21.124 -1.963 -1.106 1.00 51.72 93 SER A N 1
ATOM 714 C CA . SER A 1 93 ? 20.303 -0.852 -1.615 1.00 51.72 93 SER A CA 1
ATOM 715 C C . SER A 1 93 ? 18.787 -1.099 -1.553 1.00 51.72 93 SER A C 1
ATOM 717 O O . SER A 1 93 ? 18.026 -0.236 -1.979 1.00 51.72 93 SER A O 1
ATOM 719 N N . ASP A 1 94 ? 18.364 -2.272 -1.075 1.00 53.53 94 ASP A N 1
ATOM 720 C CA . ASP A 1 94 ? 16.988 -2.780 -1.124 1.00 53.53 94 ASP A CA 1
ATOM 721 C C . ASP A 1 94 ? 16.151 -2.424 0.123 1.00 53.53 94 ASP A C 1
ATOM 723 O O . ASP A 1 94 ? 14.951 -2.689 0.152 1.00 53.53 94 ASP A O 1
ATOM 727 N N . ASP A 1 95 ? 16.739 -1.766 1.129 1.00 59.53 95 ASP A N 1
ATOM 728 C CA . ASP A 1 95 ? 16.088 -1.497 2.425 1.00 59.53 95 ASP A CA 1
ATOM 729 C C . ASP A 1 95 ? 15.614 -0.044 2.595 1.00 59.53 95 ASP A C 1
ATOM 731 O O . ASP A 1 95 ? 15.599 0.513 3.697 1.00 59.53 95 ASP A O 1
ATOM 735 N N . GLN A 1 96 ? 15.229 0.611 1.497 1.00 73.38 96 GLN A N 1
ATOM 736 C CA . GLN A 1 96 ? 14.734 1.982 1.561 1.00 73.38 96 GLN A CA 1
ATOM 737 C C . GLN A 1 96 ? 13.252 2.016 1.960 1.00 73.38 96 GLN A C 1
ATOM 739 O O . GLN A 1 96 ? 12.346 1.866 1.139 1.00 73.38 96 GLN A O 1
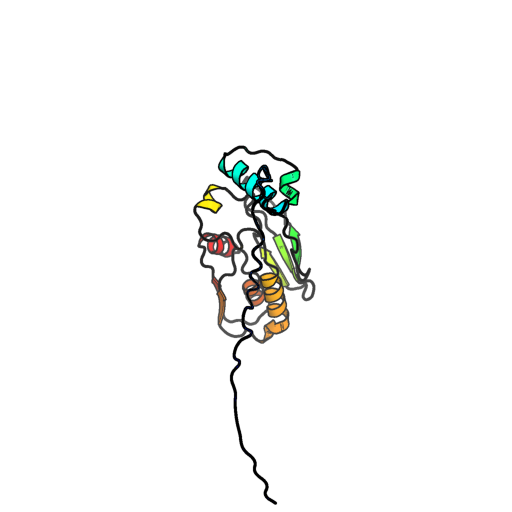ATOM 744 N N . TRP A 1 97 ? 13.018 2.242 3.251 1.00 84.31 97 TRP A N 1
ATOM 745 C CA . TRP A 1 97 ? 11.690 2.389 3.832 1.00 84.31 97 TRP A CA 1
ATOM 746 C C . TRP A 1 97 ? 11.087 3.767 3.571 1.00 84.31 97 TRP A C 1
ATOM 748 O O . TRP A 1 97 ? 11.746 4.808 3.662 1.00 84.31 97 TRP A O 1
ATOM 758 N N . VAL A 1 98 ? 9.785 3.777 3.311 1.00 87.94 98 VAL A N 1
ATOM 759 C CA . VAL A 1 98 ? 9.018 4.988 3.052 1.00 87.94 98 VAL A CA 1
ATOM 760 C C . VAL A 1 98 ? 7.812 5.041 3.965 1.00 87.94 98 VAL A C 1
ATOM 762 O O . VAL A 1 98 ? 6.946 4.176 3.927 1.00 87.94 98 VAL A O 1
ATOM 765 N N . GLU A 1 99 ? 7.722 6.092 4.763 1.00 92.50 99 GLU A N 1
ATOM 766 C CA . GLU A 1 99 ? 6.544 6.365 5.567 1.00 92.50 99 GLU A CA 1
ATOM 767 C C . GLU A 1 99 ? 5.440 6.983 4.703 1.00 92.50 99 GLU A C 1
ATOM 769 O O . GLU A 1 99 ? 5.630 8.039 4.091 1.00 92.50 99 GLU A O 1
ATOM 774 N N . TYR A 1 100 ? 4.275 6.347 4.712 1.00 94.50 100 TYR A N 1
ATOM 775 C CA . TYR A 1 100 ? 3.018 6.867 4.197 1.00 94.50 100 TYR A CA 1
ATOM 776 C C . TYR A 1 100 ? 2.146 7.272 5.379 1.00 94.50 100 TYR A C 1
ATOM 778 O O . TYR A 1 100 ? 1.633 6.423 6.105 1.00 94.50 100 TYR A O 1
ATOM 786 N N . ARG A 1 101 ? 1.976 8.580 5.584 1.00 97.25 101 ARG A N 1
ATOM 787 C CA . ARG A 1 101 ? 1.138 9.142 6.652 1.00 97.25 101 ARG A CA 1
ATOM 788 C C . ARG A 1 101 ? -0.091 9.807 6.058 1.00 97.25 101 ARG A C 1
ATOM 790 O O . ARG A 1 101 ? 0.049 10.688 5.210 1.00 97.25 101 ARG A O 1
ATOM 797 N N . SER A 1 102 ? -1.277 9.448 6.540 1.00 97.88 102 SER A N 1
ATOM 798 C CA . SER A 1 102 ? -2.516 10.077 6.076 1.00 97.88 102 SER A CA 1
ATOM 799 C C . SER A 1 102 ? -2.501 11.586 6.341 1.00 97.88 102 SER A C 1
ATOM 801 O O . SER A 1 102 ? -2.061 12.060 7.394 1.00 97.88 102 SER A O 1
ATOM 803 N N . VAL A 1 103 ? -2.959 12.366 5.362 1.00 97.94 103 VAL A N 1
ATOM 804 C CA . VAL A 1 103 ? -3.115 13.822 5.510 1.00 97.94 103 VAL A CA 1
ATOM 805 C C . VAL A 1 103 ? -4.289 14.153 6.431 1.00 97.94 103 VAL A C 1
ATOM 807 O O . VAL A 1 103 ? -4.193 15.076 7.235 1.00 97.94 103 VAL A O 1
ATOM 810 N N . TYR A 1 104 ? -5.369 13.375 6.341 1.00 97.31 104 TYR A N 1
ATOM 811 C CA . TYR A 1 104 ? -6.634 13.628 7.038 1.00 97.31 104 TYR A CA 1
ATOM 812 C C . TYR A 1 104 ? -6.716 12.966 8.414 1.00 97.31 104 TYR A C 1
ATOM 814 O O . TYR A 1 104 ? -7.454 13.441 9.272 1.00 97.31 104 TYR A O 1
ATOM 822 N N . PHE A 1 105 ? -5.949 11.894 8.623 1.00 97.38 105 PHE A N 1
ATOM 823 C CA . PHE A 1 105 ? -5.871 11.160 9.888 1.00 97.38 105 PHE A CA 1
ATOM 824 C C . PHE A 1 105 ? -4.395 10.933 10.264 1.00 97.38 105 PHE A C 1
ATOM 826 O O . PHE A 1 105 ? -3.877 9.830 10.079 1.00 97.38 105 PHE A O 1
ATOM 833 N N . PRO A 1 106 ? -3.667 11.982 10.698 1.00 96.44 106 PRO A N 1
ATOM 834 C CA . PRO A 1 106 ? -2.211 11.941 10.876 1.00 96.44 106 PRO A CA 1
ATOM 835 C C . PRO A 1 106 ? -1.702 10.920 11.901 1.00 96.44 106 PRO A C 1
ATOM 837 O O . PRO A 1 106 ? -0.509 10.607 11.892 1.00 96.44 106 PRO A O 1
ATOM 840 N N . GLU A 1 107 ? -2.583 10.428 12.773 1.00 96.81 107 GLU A N 1
ATOM 841 C CA . GLU A 1 107 ? -2.337 9.340 13.718 1.00 96.81 107 GLU A CA 1
ATOM 842 C C . GLU A 1 107 ? -2.081 7.990 13.034 1.00 96.81 107 GLU A C 1
ATOM 844 O O . GLU A 1 107 ? -1.468 7.111 13.636 1.00 96.81 107 GLU A O 1
ATOM 849 N N . TYR A 1 108 ? -2.503 7.834 11.776 1.00 97.69 108 TYR A N 1
ATOM 850 C CA . TYR A 1 108 ? -2.308 6.616 11.002 1.00 97.69 108 TYR A CA 1
ATOM 851 C C . TYR A 1 108 ? -1.199 6.799 9.965 1.00 97.69 108 TYR A C 1
ATOM 853 O O . TYR A 1 108 ? -1.274 7.633 9.050 1.00 97.69 108 TYR A O 1
ATOM 861 N N . SER A 1 109 ? -0.164 5.976 10.099 1.00 96.56 109 SER A N 1
ATOM 862 C CA . SER A 1 109 ? 0.895 5.827 9.111 1.00 96.56 109 SER A CA 1
ATOM 863 C C . SER A 1 109 ? 1.335 4.373 8.986 1.00 96.56 109 SER A C 1
ATOM 865 O O . SER A 1 109 ? 1.204 3.588 9.922 1.00 96.56 109 SER A O 1
ATOM 867 N N . ALA A 1 110 ? 1.859 4.025 7.814 1.00 93.69 110 ALA A N 1
ATOM 868 C CA . ALA A 1 110 ? 2.511 2.748 7.556 1.00 93.69 110 ALA A CA 1
ATOM 869 C C . ALA A 1 110 ? 3.867 2.986 6.892 1.00 93.69 110 ALA A C 1
ATOM 871 O O . ALA A 1 110 ? 4.038 3.941 6.133 1.00 93.69 110 ALA A O 1
ATOM 872 N N . PHE A 1 111 ? 4.825 2.110 7.172 1.00 91.12 111 PHE A N 1
ATOM 873 C CA . PHE A 1 111 ? 6.107 2.081 6.481 1.00 91.12 111 PHE A CA 1
ATOM 874 C C . PHE A 1 111 ? 6.017 1.057 5.363 1.00 91.12 111 PHE A C 1
ATOM 876 O O . PHE A 1 111 ? 5.601 -0.066 5.603 1.00 91.12 111 PHE A O 1
ATOM 883 N N . LEU A 1 112 ? 6.372 1.446 4.145 1.00 88.44 112 LEU A N 1
ATOM 884 C CA . LEU A 1 112 ? 6.303 0.602 2.961 1.00 88.44 112 LEU A CA 1
ATOM 885 C C . LEU A 1 112 ? 7.671 0.540 2.291 1.00 88.44 112 LEU A C 1
ATOM 887 O O . LEU A 1 112 ? 8.432 1.509 2.318 1.00 88.44 112 LEU A O 1
ATOM 891 N N . ARG A 1 113 ? 7.933 -0.568 1.603 1.00 83.44 113 ARG A N 1
ATOM 892 C CA . ARG A 1 113 ? 8.982 -0.656 0.584 1.00 83.44 113 ARG A CA 1
ATOM 893 C C . ARG A 1 113 ? 8.311 -0.564 -0.776 1.00 83.44 113 ARG A C 1
ATOM 895 O O . ARG A 1 113 ? 7.764 -1.550 -1.258 1.00 83.44 113 ARG A O 1
ATOM 902 N N . ASP A 1 114 ? 8.294 0.642 -1.341 1.00 72.62 114 ASP A N 1
ATOM 903 C CA . ASP A 1 114 ? 7.641 0.935 -2.624 1.00 72.62 114 ASP A CA 1
ATOM 904 C C . ASP A 1 114 ? 8.628 1.077 -3.794 1.00 72.62 114 ASP A C 1
ATOM 906 O O . ASP A 1 114 ? 8.193 1.187 -4.932 1.00 72.62 114 ASP A O 1
ATOM 910 N N . ASN A 1 115 ? 9.940 1.041 -3.528 1.00 62.78 115 ASN A N 1
ATOM 911 C CA . ASN A 1 115 ? 11.005 1.281 -4.499 1.00 62.78 115 ASN A CA 1
ATOM 912 C C . ASN A 1 115 ? 12.166 0.283 -4.301 1.00 62.78 115 ASN A C 1
ATOM 914 O O . ASN A 1 115 ? 13.097 0.568 -3.554 1.00 62.78 115 ASN A O 1
ATOM 918 N N . LEU A 1 116 ? 12.169 -0.846 -5.016 1.00 57.22 116 LEU A N 1
ATOM 919 C CA . LEU A 1 116 ? 13.263 -1.841 -4.973 1.00 57.22 116 LEU A CA 1
ATOM 920 C C . LEU A 1 116 ? 14.417 -1.538 -5.959 1.00 57.22 116 LEU A C 1
ATOM 922 O O . LEU A 1 116 ? 15.105 -2.432 -6.443 1.00 57.22 116 LEU A O 1
ATOM 926 N N . GLY A 1 117 ? 14.622 -0.265 -6.310 1.00 56.72 117 GLY A N 1
ATOM 927 C CA . GLY A 1 117 ? 15.669 0.142 -7.250 1.00 56.72 117 GLY A CA 1
ATOM 928 C C . GLY A 1 117 ? 15.333 -0.085 -8.738 1.00 56.72 117 GLY A C 1
ATOM 929 O O . GLY A 1 117 ? 14.164 -0.187 -9.116 1.00 56.72 117 GLY A O 1
ATOM 930 N N . PRO A 1 118 ? 16.343 -0.063 -9.632 1.00 54.28 118 PRO A N 1
ATOM 931 C CA . PRO A 1 118 ? 16.135 -0.145 -11.077 1.00 54.28 118 PRO A CA 1
ATOM 932 C C . PRO A 1 118 ? 15.526 -1.487 -11.496 1.00 54.28 118 PRO A C 1
ATOM 934 O O . PRO A 1 118 ? 16.067 -2.544 -11.172 1.00 54.28 118 PRO A O 1
ATOM 937 N N . LEU A 1 119 ? 14.456 -1.442 -12.297 1.00 56.84 119 LEU A N 1
ATOM 938 C CA . LEU A 1 119 ? 13.840 -2.634 -12.885 1.00 56.84 119 LEU A CA 1
ATOM 939 C C . LEU A 1 119 ? 14.888 -3.449 -13.655 1.00 56.84 119 LEU A C 1
ATOM 941 O O . LEU A 1 119 ? 15.444 -2.984 -14.656 1.00 56.84 119 LEU A O 1
ATOM 945 N N . ARG A 1 120 ? 15.156 -4.683 -13.216 1.00 60.28 120 ARG A N 1
ATOM 946 C CA . ARG A 1 120 ? 16.082 -5.571 -13.924 1.00 60.28 120 ARG A CA 1
ATOM 947 C C . ARG A 1 120 ? 15.385 -6.172 -15.140 1.00 60.28 120 ARG A C 1
ATOM 949 O O . ARG A 1 120 ? 14.298 -6.731 -15.038 1.00 60.28 120 ARG A O 1
ATOM 956 N N . VAL A 1 121 ? 16.045 -6.123 -16.298 1.00 62.19 121 VAL A N 1
ATOM 957 C CA . VAL A 1 121 ? 15.502 -6.624 -17.578 1.00 62.19 121 VAL A CA 1
ATOM 958 C C . VAL A 1 121 ? 15.052 -8.087 -17.478 1.00 62.19 121 VAL A C 1
ATOM 960 O O . VAL A 1 121 ? 13.983 -8.433 -17.969 1.00 62.19 121 VAL A O 1
ATOM 963 N N . ASN A 1 122 ? 15.809 -8.933 -16.774 1.00 60.06 122 ASN A N 1
ATOM 964 C CA . ASN A 1 122 ? 15.429 -10.331 -16.560 1.00 60.06 122 ASN A CA 1
ATOM 965 C C . ASN A 1 122 ? 14.155 -10.494 -15.722 1.00 60.06 122 ASN A C 1
ATOM 967 O O . ASN A 1 122 ? 13.452 -11.481 -15.896 1.00 60.06 122 ASN A O 1
ATOM 971 N N . GLU A 1 123 ? 13.842 -9.565 -14.822 1.00 62.25 123 GLU A N 1
ATOM 972 C CA . GLU A 1 123 ? 12.610 -9.625 -14.030 1.00 62.25 123 GLU A CA 1
ATOM 973 C C . GLU A 1 123 ? 11.412 -9.154 -14.847 1.00 62.25 123 GLU A C 1
ATOM 975 O O . GLU A 1 123 ? 10.354 -9.771 -14.784 1.00 62.25 123 GLU A O 1
ATOM 980 N N . VAL A 1 124 ? 11.602 -8.138 -15.690 1.00 60.12 124 VAL A N 1
ATOM 981 C CA . VAL A 1 124 ? 10.564 -7.655 -16.610 1.00 60.12 124 VAL A CA 1
ATOM 982 C C . VAL A 1 124 ? 10.193 -8.711 -17.653 1.00 60.12 124 VAL A C 1
ATOM 984 O O . VAL A 1 124 ? 9.022 -8.854 -17.982 1.00 60.12 124 VAL A O 1
ATOM 987 N N . LEU A 1 125 ? 11.175 -9.454 -18.171 1.00 60.53 125 LEU A N 1
ATOM 988 C CA . LEU A 1 125 ? 10.955 -10.431 -19.243 1.00 60.53 125 LEU A CA 1
ATOM 989 C C . LEU A 1 125 ? 10.472 -11.803 -18.750 1.00 60.53 125 LEU A C 1
ATOM 991 O O . LEU A 1 125 ? 9.821 -12.508 -19.515 1.00 60.53 125 LEU A O 1
ATOM 995 N N . ASN A 1 126 ? 10.787 -12.187 -17.508 1.00 55.28 126 ASN A N 1
ATOM 996 C CA . ASN A 1 126 ? 10.437 -13.509 -16.966 1.00 55.28 126 ASN A CA 1
ATOM 997 C C . ASN A 1 126 ? 9.275 -13.487 -15.960 1.00 55.28 126 ASN A C 1
ATOM 999 O O . ASN A 1 126 ? 8.824 -14.554 -15.547 1.00 55.28 126 ASN A O 1
ATOM 1003 N N . SER A 1 127 ? 8.796 -12.311 -15.545 1.00 55.69 127 SER A N 1
ATOM 1004 C CA . SER A 1 127 ? 7.678 -12.188 -14.600 1.00 55.69 127 SER A CA 1
ATOM 1005 C C . SER A 1 127 ? 6.433 -11.705 -15.339 1.00 55.69 127 SER A C 1
ATOM 1007 O O . SER A 1 127 ? 6.485 -10.707 -16.054 1.00 55.69 127 SER A O 1
ATOM 1009 N N . PHE A 1 128 ? 5.315 -12.410 -15.160 1.00 48.94 128 PHE A N 1
ATOM 1010 C CA . PHE A 1 128 ? 4.044 -12.098 -15.824 1.00 48.94 128 PHE A CA 1
ATOM 1011 C C . PHE A 1 128 ? 3.384 -10.810 -15.320 1.00 48.94 128 PHE A C 1
ATOM 1013 O O . PHE A 1 128 ? 2.581 -10.229 -16.045 1.00 48.94 128 PHE A O 1
ATOM 1020 N N . ASP A 1 129 ? 3.734 -10.345 -14.119 1.00 52.00 129 ASP A N 1
ATOM 1021 C CA . ASP A 1 129 ? 3.161 -9.133 -13.552 1.00 52.00 129 ASP A CA 1
ATOM 1022 C C . ASP A 1 129 ? 4.205 -8.334 -12.760 1.00 52.00 129 ASP A C 1
ATOM 1024 O O . ASP A 1 129 ? 4.776 -8.808 -11.777 1.00 52.00 129 ASP A O 1
ATOM 1028 N N . ASN A 1 130 ? 4.482 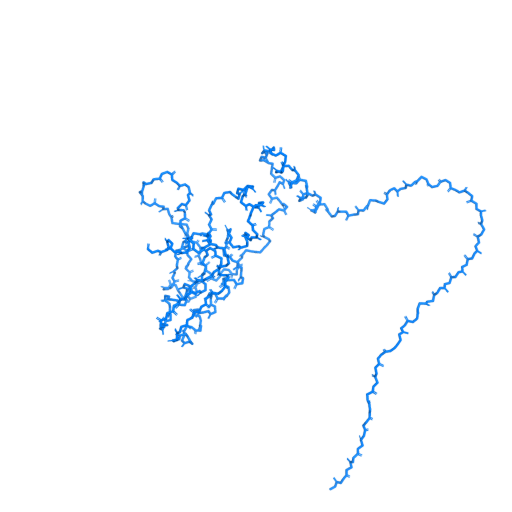-7.117 -13.230 1.00 54.06 130 ASN A N 1
ATOM 1029 C CA . ASN A 1 130 ? 5.269 -6.116 -12.505 1.00 54.06 130 ASN A CA 1
ATOM 1030 C C . ASN A 1 130 ? 4.392 -4.940 -12.036 1.00 54.06 130 ASN A C 1
ATOM 1032 O O . ASN A 1 130 ? 4.908 -3.919 -11.569 1.00 54.06 130 ASN A O 1
ATOM 1036 N N . THR A 1 131 ? 3.071 -5.050 -12.190 1.00 48.44 131 THR A N 1
ATOM 1037 C CA . THR A 1 131 ? 2.100 -4.052 -11.746 1.00 48.44 131 THR A CA 1
ATOM 1038 C C . THR A 1 131 ? 2.129 -4.013 -10.222 1.00 48.44 131 THR A C 1
ATOM 1040 O O . THR A 1 131 ? 1.799 -4.986 -9.563 1.00 48.44 131 THR A O 1
ATOM 1043 N N . GLY A 1 132 ? 2.591 -2.898 -9.649 1.00 50.97 132 GLY A N 1
ATOM 1044 C CA . GLY A 1 132 ? 2.759 -2.771 -8.193 1.00 50.97 132 GLY A CA 1
ATOM 1045 C C . GLY A 1 132 ? 4.177 -3.036 -7.676 1.00 50.97 132 GLY A C 1
ATOM 1046 O O . GLY A 1 132 ? 4.412 -2.830 -6.492 1.00 50.97 132 GLY A O 1
ATOM 1047 N N . ASN A 1 133 ? 5.146 -3.365 -8.544 1.00 55.81 133 ASN A N 1
ATOM 1048 C CA . ASN A 1 133 ? 6.561 -3.509 -8.153 1.00 55.81 133 ASN A CA 1
ATOM 1049 C C . ASN A 1 133 ? 7.312 -2.169 -7.989 1.00 55.81 133 ASN A C 1
ATOM 1051 O O . ASN A 1 133 ? 8.521 -2.154 -7.766 1.00 55.81 133 ASN A O 1
ATOM 1055 N N . VAL A 1 134 ? 6.628 -1.041 -8.211 1.00 61.16 134 VAL A N 1
ATOM 1056 C CA . VAL A 1 134 ? 7.269 0.262 -8.475 1.00 61.16 134 VAL A CA 1
ATOM 1057 C C . VAL A 1 134 ? 6.751 1.389 -7.581 1.00 61.16 134 VAL A C 1
ATOM 1059 O O . VAL A 1 134 ? 7.450 2.383 -7.418 1.00 61.16 134 VAL A O 1
ATOM 1062 N N . CYS A 1 135 ? 5.506 1.313 -7.094 1.00 74.44 135 CYS A N 1
ATOM 1063 C CA . CYS A 1 135 ? 4.863 2.409 -6.362 1.00 74.44 135 CYS A CA 1
ATOM 1064 C C . CYS A 1 135 ? 3.427 2.069 -5.945 1.00 74.44 135 CYS A C 1
ATOM 1066 O O . CYS A 1 135 ? 2.750 1.306 -6.634 1.00 74.44 135 CYS A O 1
ATOM 1068 N N . VAL A 1 136 ? 2.921 2.794 -4.944 1.00 87.38 136 VAL A N 1
ATOM 1069 C CA . VAL A 1 136 ? 1.482 2.894 -4.661 1.00 87.38 136 VAL A CA 1
ATOM 1070 C C . VAL A 1 136 ? 0.749 3.484 -5.877 1.00 87.38 136 VAL A C 1
ATOM 1072 O O . VAL A 1 136 ? 1.136 4.528 -6.437 1.00 87.38 136 VAL A O 1
ATOM 1075 N N . TRP A 1 137 ? -0.309 2.805 -6.319 1.00 88.44 137 TRP A N 1
ATOM 1076 C CA . TRP A 1 137 ? -1.173 3.277 -7.408 1.00 88.44 137 TRP A CA 1
ATOM 1077 C C . TRP A 1 137 ? -2.197 4.292 -6.893 1.00 88.44 137 TRP A C 1
ATOM 1079 O O . TRP A 1 137 ? -2.596 4.216 -5.735 1.00 88.44 137 TRP A O 1
ATOM 1089 N N . PRO A 1 138 ? -2.702 5.228 -7.721 1.00 91.06 138 PRO A N 1
ATOM 1090 C CA . PRO A 1 138 ? -3.642 6.228 -7.221 1.00 91.06 138 PRO A CA 1
ATOM 1091 C C . PRO A 1 138 ? -4.967 5.598 -6.765 1.00 91.06 138 PRO A C 1
ATOM 1093 O O . PRO A 1 138 ? -5.611 6.102 -5.855 1.00 91.06 138 PRO A O 1
ATOM 1096 N N . SER A 1 139 ? -5.370 4.477 -7.374 1.00 93.31 139 SER A N 1
ATOM 1097 C CA . SER A 1 139 ? -6.523 3.684 -6.935 1.00 93.31 139 SER A CA 1
ATOM 1098 C C . SER A 1 139 ? -6.305 3.057 -5.559 1.00 93.31 139 SER A C 1
ATOM 1100 O O . SER A 1 139 ? -7.209 3.084 -4.730 1.00 93.31 139 SER A O 1
ATOM 1102 N N . GLU A 1 140 ? -5.108 2.529 -5.305 1.00 93.94 140 GLU A N 1
ATOM 1103 C CA . GLU A 1 140 ? -4.719 1.977 -4.006 1.00 93.94 140 GLU A CA 1
ATOM 1104 C C . GLU A 1 140 ? -4.672 3.075 -2.935 1.00 93.94 140 GLU A C 1
ATOM 1106 O O . GLU A 1 140 ? -5.207 2.903 -1.843 1.00 93.94 140 GLU A O 1
ATOM 1111 N N . GLU A 1 141 ? -4.126 4.247 -3.272 1.00 94.81 141 GLU A N 1
ATOM 1112 C CA . GLU A 1 141 ? -4.119 5.426 -2.402 1.00 94.81 141 GLU A CA 1
ATOM 1113 C C . GLU A 1 141 ? -5.543 5.850 -2.001 1.00 94.81 141 GLU A C 1
ATOM 1115 O O . GLU A 1 141 ? -5.837 6.063 -0.821 1.00 94.81 141 GLU A O 1
ATOM 1120 N N . VAL A 1 142 ? -6.452 5.941 -2.977 1.00 97.56 142 VAL A N 1
ATOM 1121 C CA . VAL A 1 142 ? -7.860 6.286 -2.735 1.00 97.56 142 VAL A CA 1
ATOM 1122 C C . VAL A 1 142 ? -8.553 5.213 -1.896 1.00 97.56 142 VAL A C 1
ATOM 1124 O O . VAL A 1 142 ? -9.297 5.556 -0.976 1.00 97.56 142 VAL A O 1
ATOM 1127 N N . MET A 1 143 ? -8.294 3.930 -2.164 1.00 97.31 143 MET A N 1
ATOM 1128 C CA . MET A 1 143 ? -8.837 2.821 -1.376 1.00 97.31 143 MET A CA 1
ATOM 1129 C C . MET A 1 143 ? -8.388 2.913 0.084 1.00 97.31 143 MET A C 1
ATOM 1131 O O . MET A 1 143 ? -9.215 2.858 0.990 1.00 97.31 143 MET A O 1
ATOM 1135 N N . ALA A 1 144 ? -7.096 3.134 0.324 1.00 97.69 144 ALA A N 1
ATOM 1136 C CA . ALA A 1 144 ? -6.545 3.284 1.663 1.00 97.69 144 ALA A CA 1
ATOM 1137 C C . ALA A 1 144 ? -7.161 4.469 2.420 1.00 97.69 144 ALA A C 1
ATOM 1139 O O . ALA A 1 144 ? -7.546 4.337 3.584 1.00 97.69 144 ALA A O 1
ATOM 1140 N N . HIS A 1 145 ? -7.329 5.613 1.752 1.00 98.25 145 HIS A N 1
ATOM 1141 C CA . HIS A 1 145 ? -8.016 6.764 2.335 1.00 98.25 145 HIS A CA 1
ATOM 1142 C C . HIS A 1 145 ? -9.482 6.451 2.675 1.00 98.25 145 HIS A C 1
ATOM 1144 O O . HIS A 1 145 ? -9.950 6.768 3.773 1.00 98.25 145 HIS A O 1
ATOM 1150 N N . TYR A 1 146 ? -10.198 5.787 1.764 1.00 98.19 146 TYR A N 1
ATOM 1151 C CA . TYR A 1 146 ? -11.581 5.372 1.985 1.00 98.19 146 TYR A CA 1
ATOM 1152 C C . TYR A 1 146 ? -11.700 4.424 3.184 1.00 98.19 146 TYR A C 1
ATOM 1154 O O . TYR A 1 146 ? -12.578 4.611 4.032 1.00 98.19 146 TYR A O 1
ATOM 1162 N N . CYS A 1 147 ? -10.783 3.461 3.309 1.00 98.06 147 CYS A N 1
ATOM 1163 C CA . CYS A 1 147 ? -10.713 2.554 4.449 1.00 98.06 147 CYS A CA 1
ATOM 1164 C C . CYS A 1 147 ? -10.562 3.312 5.775 1.00 98.06 147 CYS A C 1
ATOM 1166 O O . CYS A 1 147 ? -11.309 3.039 6.712 1.00 98.06 147 CYS A O 1
ATOM 1168 N N . LEU A 1 148 ? -9.686 4.320 5.852 1.00 98.06 148 LEU A N 1
ATOM 1169 C CA . LEU A 1 148 ? -9.542 5.157 7.054 1.00 98.06 148 LEU A CA 1
ATOM 1170 C C . LEU A 1 148 ? -10.825 5.940 7.379 1.00 98.06 148 LEU A C 1
ATOM 1172 O O . LEU A 1 148 ? -11.262 6.008 8.536 1.00 98.06 148 LEU A O 1
ATOM 1176 N N . GLN A 1 149 ? -11.457 6.514 6.351 1.00 98.06 149 GLN A N 1
ATOM 1177 C CA . GLN A 1 149 ? -12.694 7.281 6.497 1.00 98.06 149 GLN A CA 1
ATOM 1178 C C . GLN A 1 149 ? -13.862 6.399 6.964 1.00 98.06 149 GLN A C 1
ATOM 1180 O O . GLN A 1 149 ? -14.713 6.837 7.744 1.00 98.06 149 GLN A O 1
ATOM 1185 N N . LYS A 1 150 ? -13.907 5.146 6.505 1.00 97.62 150 LYS A N 1
ATOM 1186 C CA . LYS A 1 150 ? -14.953 4.172 6.827 1.00 97.62 150 LYS A CA 1
ATOM 1187 C C . LYS A 1 150 ? -14.512 3.106 7.823 1.00 97.62 150 LYS A C 1
ATOM 1189 O O . LYS A 1 150 ? -15.217 2.122 7.974 1.00 97.62 150 LYS A O 1
ATOM 1194 N N . ARG A 1 151 ? -13.437 3.326 8.587 1.00 96.94 151 ARG A N 1
ATOM 1195 C CA . ARG A 1 151 ? -12.819 2.315 9.471 1.00 96.94 151 ARG A CA 1
ATOM 1196 C C . ARG A 1 151 ? -13.785 1.546 10.385 1.00 96.94 151 ARG A C 1
ATOM 1198 O O . ARG A 1 151 ? -13.576 0.377 10.673 1.00 96.94 151 ARG A O 1
ATOM 1205 N N . HIS A 1 152 ? -14.882 2.180 10.800 1.00 97.38 152 HIS A N 1
ATOM 1206 C CA . HIS A 1 152 ? -15.920 1.572 11.636 1.00 97.38 152 HIS A CA 1
ATOM 1207 C C . HIS A 1 152 ? -16.662 0.391 10.981 1.00 97.38 152 HIS A C 1
ATOM 1209 O O . HIS A 1 152 ? -17.266 -0.395 11.708 1.00 97.38 152 HIS A O 1
ATOM 1215 N N . ILE A 1 153 ? -16.634 0.257 9.647 1.00 96.75 153 ILE A N 1
ATOM 1216 C CA . ILE A 1 153 ? -17.298 -0.846 8.933 1.00 96.75 153 ILE A CA 1
ATOM 1217 C C . ILE A 1 153 ? -16.505 -2.158 9.006 1.00 96.75 153 ILE A C 1
ATOM 1219 O O . ILE A 1 153 ? -17.075 -3.226 8.796 1.00 96.75 153 ILE A O 1
ATOM 1223 N N . PHE A 1 154 ? -15.202 -2.101 9.304 1.00 97.25 154 PHE A N 1
ATOM 1224 C CA . PHE A 1 154 ? -14.346 -3.284 9.361 1.00 97.25 154 PHE A CA 1
ATOM 1225 C C . PHE A 1 154 ? -14.317 -3.839 10.788 1.00 97.25 154 PHE A C 1
ATOM 1227 O O . PHE A 1 154 ? -13.656 -3.286 11.662 1.00 97.25 154 PHE A O 1
ATOM 1234 N N . LYS A 1 155 ? -15.066 -4.925 11.019 1.00 94.62 155 LYS A N 1
ATOM 1235 C CA . LYS A 1 155 ? -15.150 -5.633 12.316 1.00 94.62 155 LYS A CA 1
ATOM 1236 C C . LYS A 1 155 ? -14.832 -7.131 12.241 1.00 94.62 155 LYS A C 1
ATOM 1238 O O . LYS A 1 155 ? -14.585 -7.771 13.256 1.00 94.62 155 LYS A O 1
ATOM 1243 N N . GLY A 1 156 ? -14.882 -7.708 11.041 1.00 95.44 156 GLY A N 1
ATOM 1244 C CA . GLY A 1 156 ? -14.688 -9.138 10.795 1.00 95.44 156 GLY A CA 1
ATOM 1245 C C . GLY A 1 156 ? -13.306 -9.460 10.237 1.00 95.44 156 GLY A C 1
ATOM 1246 O O . GLY A 1 156 ? -12.327 -8.797 10.566 1.00 95.44 156 GLY A O 1
ATOM 1247 N N . ALA A 1 157 ? -13.248 -10.477 9.382 1.00 97.75 157 ALA A N 1
ATOM 1248 C CA . ALA A 1 157 ? -12.076 -10.768 8.567 1.00 97.75 157 ALA A CA 1
ATOM 1249 C C . ALA A 1 157 ? -12.104 -9.918 7.291 1.00 97.75 157 ALA A C 1
ATOM 1251 O O . ALA A 1 157 ? -13.141 -9.820 6.632 1.00 97.75 157 ALA A O 1
ATOM 1252 N N . VAL A 1 158 ? -10.973 -9.313 6.943 1.00 98.00 158 VAL A N 1
ATOM 1253 C CA . VAL A 1 158 ? -10.798 -8.511 5.726 1.00 98.00 158 VAL A CA 1
ATOM 1254 C C . VAL A 1 158 ? -9.697 -9.137 4.883 1.00 98.00 158 VAL A C 1
ATOM 1256 O O . VAL A 1 158 ? -8.690 -9.586 5.418 1.00 98.00 158 VAL A O 1
ATOM 1259 N N . CYS A 1 159 ? -9.873 -9.166 3.564 1.00 97.25 159 CYS A N 1
ATOM 1260 C CA . CYS A 1 159 ? -8.842 -9.620 2.641 1.00 97.25 159 CYS A CA 1
ATOM 1261 C C . CYS A 1 159 ? -8.635 -8.582 1.539 1.00 97.25 159 CYS A C 1
ATOM 1263 O O . CYS A 1 159 ? -9.594 -8.178 0.881 1.00 97.25 159 CYS A O 1
ATOM 1265 N N . GLU A 1 160 ? -7.389 -8.158 1.350 1.00 96.56 160 GLU A N 1
ATOM 1266 C CA . GLU A 1 160 ? -6.971 -7.373 0.193 1.00 96.56 160 GLU A CA 1
ATOM 1267 C C . GLU A 1 160 ? -6.415 -8.326 -0.869 1.00 96.56 160 GLU A C 1
ATOM 1269 O O . GLU A 1 160 ? -5.491 -9.099 -0.600 1.00 96.56 160 GLU A O 1
ATOM 1274 N N . LEU A 1 161 ? -7.014 -8.294 -2.060 1.00 94.69 161 LEU A N 1
ATOM 1275 C CA . LEU A 1 161 ? -6.615 -9.092 -3.218 1.00 94.69 161 LEU A CA 1
ATOM 1276 C C . LEU A 1 161 ? -5.849 -8.210 -4.202 1.00 94.69 161 LEU A C 1
ATOM 1278 O O . LEU A 1 161 ? -6.358 -7.163 -4.599 1.00 94.69 161 LEU A O 1
ATOM 1282 N N . GLY A 1 162 ? -4.677 -8.661 -4.644 1.00 91.50 162 GLY A N 1
ATOM 1283 C CA . GLY A 1 162 ? -3.891 -7.940 -5.646 1.00 91.50 162 GLY A CA 1
ATOM 1284 C C . GLY A 1 162 ? -3.334 -6.615 -5.124 1.00 91.50 162 GLY A C 1
ATOM 1285 O O . GLY A 1 162 ? -3.345 -5.620 -5.847 1.00 91.50 162 GLY A O 1
ATOM 1286 N N . GLY A 1 163 ? -2.920 -6.577 -3.853 1.00 89.19 163 GLY A N 1
ATOM 1287 C CA . GLY A 1 163 ? -2.411 -5.363 -3.206 1.00 89.19 163 GLY A CA 1
ATOM 1288 C C . GLY A 1 163 ? -0.987 -4.971 -3.621 1.00 89.19 163 GLY A C 1
ATOM 1289 O O . GLY A 1 163 ? -0.455 -3.971 -3.136 1.00 89.19 163 GLY A O 1
ATOM 1290 N N . GLY A 1 164 ? -0.345 -5.740 -4.505 1.00 87.94 164 GLY A N 1
ATOM 1291 C CA . GLY A 1 164 ? 1.023 -5.503 -4.941 1.00 87.94 164 GLY A CA 1
ATOM 1292 C C . GLY A 1 164 ? 2.031 -5.613 -3.798 1.00 87.94 164 GLY A C 1
ATOM 1293 O O . GLY A 1 164 ? 1.844 -6.344 -2.825 1.00 87.94 164 GLY A O 1
ATOM 1294 N N . MET A 1 165 ? 3.145 -4.890 -3.925 1.00 85.88 165 MET A N 1
ATOM 1295 C CA . MET A 1 165 ? 4.221 -4.886 -2.927 1.00 85.88 165 MET A CA 1
ATOM 1296 C C . MET A 1 165 ? 3.871 -4.126 -1.644 1.00 85.88 165 MET A C 1
ATOM 1298 O O . MET A 1 165 ? 4.637 -4.181 -0.683 1.00 85.88 165 MET A O 1
ATOM 1302 N N . THR A 1 166 ? 2.767 -3.387 -1.632 1.00 90.38 166 THR A N 1
ATOM 1303 C CA . THR A 1 166 ? 2.458 -2.402 -0.595 1.00 90.38 166 THR A CA 1
ATOM 1304 C C . THR A 1 166 ? 1.269 -2.814 0.251 1.00 90.38 166 THR A C 1
ATOM 1306 O O . THR A 1 166 ? 1.375 -2.745 1.473 1.00 90.38 166 THR A O 1
ATOM 1309 N N . CYS A 1 167 ? 0.170 -3.263 -0.366 1.00 93.38 167 CYS A N 1
ATOM 1310 C CA . CYS A 1 167 ? -1.081 -3.581 0.328 1.00 93.38 167 CYS A CA 1
ATOM 1311 C C . CYS A 1 167 ? -1.524 -2.443 1.271 1.00 93.38 167 CYS A C 1
ATOM 1313 O O . CYS A 1 167 ? -1.883 -2.658 2.435 1.00 93.38 167 CYS A O 1
ATOM 1315 N N . LEU A 1 168 ? -1.417 -1.191 0.805 1.00 94.56 168 LEU A N 1
ATOM 1316 C CA . LEU A 1 168 ? -1.617 -0.015 1.653 1.00 94.56 168 LEU A CA 1
ATOM 1317 C C . LEU A 1 168 ? -3.047 0.036 2.211 1.00 94.56 168 LEU A C 1
ATOM 1319 O O . LEU A 1 168 ? -3.247 0.464 3.349 1.00 94.56 168 LEU A O 1
ATOM 1323 N N . GLY A 1 169 ? -4.039 -0.417 1.440 1.00 96.31 169 GLY A N 1
ATOM 1324 C CA . GLY A 1 169 ? -5.435 -0.441 1.863 1.00 96.31 169 GLY A CA 1
ATOM 1325 C C . GLY A 1 169 ? -5.658 -1.336 3.079 1.00 96.31 169 GLY A C 1
ATOM 1326 O O . GLY A 1 169 ? -6.194 -0.883 4.094 1.00 96.31 169 GLY A O 1
ATOM 1327 N N . GLY A 1 170 ? -5.211 -2.586 3.001 1.00 96.94 170 GLY A N 1
ATOM 1328 C CA . GLY A 1 170 ? -5.308 -3.561 4.078 1.00 96.94 170 GLY A CA 1
ATOM 1329 C C . GLY A 1 170 ? -4.467 -3.174 5.291 1.00 96.94 170 GLY A C 1
ATOM 1330 O O . GLY A 1 170 ? -4.943 -3.303 6.419 1.00 96.94 170 GLY A O 1
ATOM 1331 N N . LEU A 1 171 ? -3.273 -2.605 5.088 1.00 96.25 171 LEU A N 1
ATOM 1332 C CA . LEU A 1 171 ? -2.462 -2.063 6.185 1.00 96.25 171 LEU A CA 1
ATOM 1333 C C . LEU A 1 171 ? -3.194 -0.946 6.934 1.00 96.25 171 LEU A C 1
ATOM 1335 O O . LEU A 1 171 ? -3.252 -0.968 8.162 1.00 96.25 171 LEU A O 1
ATOM 1339 N N . MET A 1 172 ? -3.804 0.001 6.213 1.00 97.69 172 MET A N 1
ATOM 1340 C CA . MET A 1 172 ? -4.596 1.062 6.838 1.00 97.69 172 MET A CA 1
ATOM 1341 C C . MET A 1 172 ? -5.791 0.504 7.617 1.00 97.69 172 MET A C 1
ATOM 1343 O O . MET A 1 172 ? -6.092 1.004 8.700 1.00 97.69 172 MET A O 1
ATOM 1347 N N . VAL A 1 173 ? -6.458 -0.542 7.117 1.00 98.19 173 VAL A N 1
ATOM 1348 C CA . VAL A 1 173 ? -7.519 -1.233 7.870 1.00 98.19 173 VAL A CA 1
ATOM 1349 C C . VAL A 1 173 ? -6.956 -1.849 9.151 1.00 98.19 173 VAL A C 1
ATOM 1351 O O . VAL A 1 173 ? -7.512 -1.609 10.219 1.00 98.19 173 VAL A O 1
ATOM 1354 N N . ALA A 1 174 ? -5.843 -2.579 9.065 1.00 97.31 174 ALA A N 1
ATOM 1355 C CA . ALA A 1 174 ? -5.244 -3.280 10.199 1.00 97.31 174 ALA A CA 1
ATOM 1356 C C . ALA A 1 174 ? -4.853 -2.342 11.353 1.00 97.31 174 ALA A C 1
ATOM 1358 O O . ALA A 1 174 ? -5.022 -2.706 12.512 1.00 97.31 174 ALA A O 1
ATOM 1359 N N . ILE A 1 175 ? -4.358 -1.136 11.050 1.00 96.94 175 ILE A N 1
ATOM 1360 C CA . ILE A 1 175 ? -3.909 -0.184 12.082 1.00 96.94 175 ILE A CA 1
ATOM 1361 C C . ILE A 1 175 ? -5.015 0.740 12.606 1.00 96.94 175 ILE A C 1
ATOM 1363 O O . ILE A 1 175 ? -4.858 1.333 13.672 1.00 96.94 175 ILE A O 1
ATOM 1367 N N . SER A 1 176 ? -6.102 0.930 11.851 1.00 97.56 176 SER A N 1
ATOM 1368 C CA . SER A 1 176 ? -7.114 1.952 12.170 1.00 97.56 176 SER A CA 1
ATOM 1369 C C . SER A 1 176 ? -8.461 1.391 12.606 1.00 97.56 176 SER A C 1
ATOM 1371 O O . SER A 1 176 ? -9.218 2.089 13.287 1.00 97.56 176 SER A O 1
ATOM 1373 N N . ALA A 1 177 ? -8.787 0.162 12.210 1.00 97.50 177 ALA A N 1
ATOM 1374 C CA . ALA A 1 177 ? -10.066 -0.460 12.495 1.00 97.50 177 ALA A CA 1
ATOM 1375 C C . ALA A 1 177 ? -9.965 -1.487 13.626 1.00 97.50 177 ALA A C 1
ATOM 1377 O O . ALA A 1 177 ? -8.928 -2.088 13.879 1.00 97.50 177 ALA A O 1
ATOM 1378 N N . ASP A 1 178 ? -11.100 -1.729 14.271 1.00 97.25 178 ASP A N 1
ATOM 1379 C CA . ASP A 1 178 ? -11.288 -2.809 15.243 1.00 97.25 178 ASP A CA 1
ATOM 1380 C C . ASP A 1 178 ? -11.668 -4.094 14.490 1.00 97.25 178 ASP A C 1
ATOM 1382 O O . ASP A 1 178 ? -12.793 -4.586 14.565 1.00 97.25 178 ASP A O 1
ATOM 1386 N N . VAL A 1 179 ? -10.741 -4.535 13.642 1.00 97.88 179 VAL A N 1
ATOM 1387 C CA . VAL A 1 179 ? -10.875 -5.666 12.720 1.00 97.88 179 VAL A CA 1
ATOM 1388 C C . VAL A 1 179 ? -10.344 -6.942 13.376 1.00 97.88 179 VAL A C 1
ATOM 1390 O O . VAL A 1 179 ? -9.374 -6.899 14.129 1.00 97.88 179 VAL A O 1
ATOM 1393 N N . LYS A 1 180 ? -10.956 -8.097 13.092 1.00 97.94 180 LYS A N 1
ATOM 1394 C CA . LYS A 1 180 ? -10.522 -9.378 13.673 1.00 97.94 180 LYS A CA 1
ATOM 1395 C C . LYS A 1 180 ? -9.205 -9.858 13.065 1.00 97.94 180 LYS A C 1
ATOM 1397 O O . LYS A 1 180 ? -8.318 -10.306 13.783 1.00 97.94 180 LYS A O 1
ATOM 1402 N N . GLU A 1 181 ? -9.116 -9.822 11.741 1.00 97.62 181 GLU A N 1
ATOM 1403 C CA . GLU A 1 181 ? -7.940 -10.246 10.986 1.00 97.62 181 GLU A CA 1
ATOM 1404 C C . GLU A 1 181 ? -7.918 -9.567 9.616 1.00 97.62 181 GLU A C 1
ATOM 1406 O O . GLU A 1 181 ? -8.969 -9.285 9.032 1.00 97.62 181 GLU A O 1
ATOM 1411 N N . VAL A 1 182 ? -6.713 -9.320 9.103 1.00 97.88 182 VAL A N 1
ATOM 1412 C CA . VAL A 1 182 ? -6.496 -8.785 7.758 1.00 97.88 182 VAL A CA 1
ATOM 1413 C C . VAL A 1 182 ? -5.544 -9.710 7.008 1.00 97.88 182 VAL A C 1
ATOM 1415 O O . VAL A 1 182 ? -4.413 -9.926 7.437 1.00 97.88 182 VAL A O 1
ATOM 1418 N N . LEU A 1 183 ? -6.000 -10.243 5.878 1.00 97.31 183 LEU A N 1
ATOM 1419 C CA . LEU A 1 183 ? -5.201 -11.033 4.951 1.00 97.31 183 LEU A CA 1
ATOM 1420 C C . LEU A 1 183 ? -4.764 -10.159 3.773 1.00 97.31 183 LEU A C 1
ATOM 1422 O O . LEU A 1 183 ? -5.592 -9.733 2.970 1.00 97.31 183 LEU A O 1
ATOM 1426 N N . LEU A 1 184 ? -3.460 -9.931 3.653 1.00 95.62 184 LEU A N 1
ATOM 1427 C CA . LEU A 1 184 ? -2.856 -9.227 2.522 1.00 95.62 184 LEU A CA 1
ATOM 1428 C C . LEU A 1 184 ? -2.407 -10.259 1.484 1.00 95.62 184 LEU A C 1
ATOM 1430 O O . LEU A 1 184 ? -1.667 -11.186 1.823 1.00 95.62 184 LEU A O 1
ATOM 1434 N N . SER A 1 185 ? -2.878 -10.138 0.243 1.00 93.19 185 SER A N 1
ATOM 1435 C CA . SER A 1 185 ? -2.628 -11.135 -0.802 1.00 93.19 185 SER A CA 1
ATOM 1436 C C . SER A 1 185 ? -2.399 -10.513 -2.179 1.00 93.19 185 SER A C 1
ATOM 1438 O O . SER A 1 185 ? -2.884 -9.428 -2.497 1.00 93.19 185 SER A O 1
ATOM 1440 N N . ASP A 1 186 ? -1.643 -11.231 -3.003 1.00 90.62 186 ASP A N 1
ATOM 1441 C CA . ASP A 1 186 ? -1.250 -10.835 -4.345 1.00 90.62 186 ASP A CA 1
ATOM 1442 C C . ASP A 1 186 ? -0.889 -12.093 -5.147 1.00 90.62 186 ASP A C 1
ATOM 1444 O O . ASP A 1 186 ? -0.514 -13.116 -4.567 1.00 90.62 186 ASP A O 1
ATOM 1448 N N . GLY A 1 187 ? -1.020 -12.034 -6.473 1.00 87.25 187 GLY A N 1
ATOM 1449 C CA . GLY A 1 187 ? -0.664 -13.148 -7.356 1.00 87.25 187 GLY A CA 1
ATOM 1450 C C . GLY A 1 187 ? 0.848 -13.343 -7.518 1.00 87.25 187 GLY A C 1
ATOM 1451 O O . GLY A 1 187 ? 1.281 -14.390 -7.999 1.00 87.25 187 GLY A O 1
ATOM 1452 N N . ASN A 1 188 ? 1.654 -12.354 -7.126 1.00 82.75 188 ASN A N 1
ATOM 1453 C CA . ASN A 1 188 ? 3.105 -12.383 -7.213 1.00 82.75 188 ASN A CA 1
ATOM 1454 C C . ASN A 1 188 ? 3.739 -12.685 -5.843 1.00 82.75 188 ASN A C 1
ATOM 1456 O O . ASN A 1 188 ? 3.670 -11.891 -4.905 1.00 82.75 188 ASN A O 1
ATOM 1460 N N . GLU A 1 189 ? 4.442 -13.816 -5.740 1.00 83.50 189 GLU A N 1
ATOM 1461 C CA . GLU A 1 189 ? 5.115 -14.234 -4.501 1.00 83.50 189 GLU A CA 1
ATOM 1462 C C . GLU A 1 189 ? 6.151 -13.202 -4.019 1.00 83.50 189 GLU A C 1
ATOM 1464 O O . GLU A 1 189 ? 6.290 -12.991 -2.816 1.00 83.50 189 GLU A O 1
ATOM 1469 N N . LYS A 1 190 ? 6.837 -12.495 -4.932 1.00 79.81 190 LYS A N 1
ATOM 1470 C CA . LYS A 1 190 ? 7.780 -11.428 -4.548 1.00 79.81 190 LYS A CA 1
ATOM 1471 C C . LYS A 1 190 ? 7.065 -10.268 -3.860 1.00 79.81 190 LYS A C 1
ATOM 1473 O O . LYS A 1 190 ? 7.592 -9.717 -2.895 1.00 79.81 190 LYS A O 1
ATOM 1478 N N . SER A 1 191 ? 5.865 -9.924 -4.328 1.00 82.81 191 SER A N 1
ATOM 1479 C CA . SER A 1 191 ? 5.036 -8.890 -3.712 1.00 82.81 191 SER A CA 1
ATOM 1480 C C . SER A 1 191 ? 4.699 -9.249 -2.272 1.00 82.81 191 SER A C 1
ATOM 1482 O O . SER A 1 191 ? 4.937 -8.465 -1.356 1.00 82.81 191 SER A O 1
ATOM 1484 N N . ILE A 1 192 ? 4.263 -10.488 -2.051 1.00 85.69 192 ILE A N 1
ATOM 1485 C CA . ILE A 1 192 ? 3.934 -10.974 -0.711 1.00 85.69 192 ILE A CA 1
ATOM 1486 C C . ILE A 1 192 ? 5.158 -11.129 0.183 1.00 85.69 192 ILE A C 1
ATOM 1488 O O . ILE A 1 192 ? 5.073 -10.834 1.372 1.00 85.69 192 ILE A O 1
ATOM 1492 N N . GLN A 1 193 ? 6.314 -11.513 -0.351 1.00 84.88 193 GLN A N 1
ATOM 1493 C CA . GLN A 1 193 ? 7.560 -11.511 0.418 1.00 84.88 193 GLN A CA 1
ATOM 1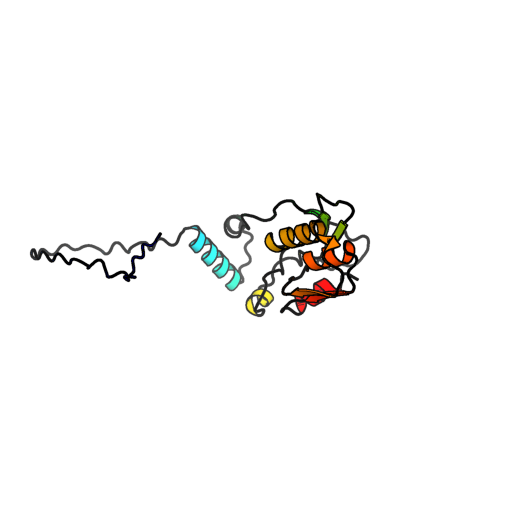494 C C . GLN A 1 193 ? 7.952 -10.097 0.870 1.00 84.88 193 GLN A C 1
ATOM 1496 O O . GLN A 1 193 ? 8.343 -9.920 2.026 1.00 84.88 193 GLN A O 1
ATOM 1501 N N . ASN A 1 194 ? 7.778 -9.084 0.013 1.00 83.44 194 ASN A N 1
ATOM 1502 C CA . ASN A 1 194 ? 8.030 -7.688 0.376 1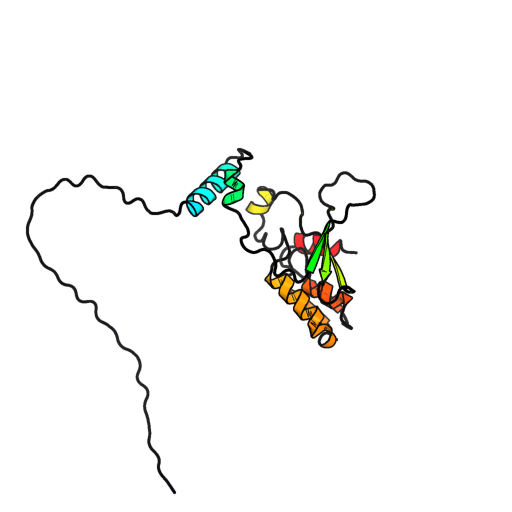.00 83.44 194 ASN A CA 1
ATOM 1503 C C . ASN A 1 194 ? 7.119 -7.221 1.521 1.00 83.44 194 ASN A C 1
ATOM 1505 O O . ASN A 1 194 ? 7.607 -6.634 2.490 1.00 83.44 194 ASN A O 1
ATOM 1509 N N . VAL A 1 195 ? 5.825 -7.546 1.435 1.00 84.88 195 VAL A N 1
ATOM 1510 C CA . VAL A 1 195 ? 4.815 -7.223 2.456 1.00 84.88 195 VAL A CA 1
ATOM 1511 C C . VAL A 1 195 ? 5.068 -7.996 3.757 1.00 84.88 195 VAL A C 1
ATOM 1513 O O . VAL A 1 195 ? 4.971 -7.435 4.838 1.00 84.88 195 VAL A O 1
ATOM 1516 N N . ARG A 1 196 ? 5.448 -9.277 3.705 1.00 81.81 196 ARG A N 1
ATOM 1517 C CA . ARG A 1 196 ? 5.715 -10.079 4.917 1.00 81.81 196 ARG A CA 1
ATOM 1518 C C . ARG A 1 196 ? 6.907 -9.581 5.729 1.00 81.81 196 ARG A C 1
ATOM 1520 O O . ARG A 1 196 ? 6.929 -9.780 6.937 1.00 81.81 196 ARG A O 1
ATOM 1527 N N . GLY A 1 197 ? 7.881 -8.931 5.094 1.00 67.88 197 GLY A N 1
ATOM 1528 C CA . GLY A 1 197 ? 8.997 -8.301 5.804 1.00 67.88 197 GLY A CA 1
ATOM 1529 C C . GLY A 1 197 ? 8.652 -6.971 6.490 1.00 67.88 197 GLY A C 1
ATOM 1530 O O . GLY A 1 197 ? 9.574 -6.271 6.884 1.00 67.88 197 GLY A O 1
ATOM 1531 N N . LEU A 1 198 ? 7.365 -6.609 6.601 1.00 57.94 198 LEU A N 1
ATOM 1532 C CA . LEU A 1 198 ? 6.848 -5.465 7.372 1.00 57.94 198 LEU A CA 1
ATOM 1533 C C . LEU A 1 198 ? 6.750 -5.722 8.893 1.00 57.94 198 LEU A C 1
ATOM 1535 O O . LEU A 1 198 ? 6.136 -4.921 9.597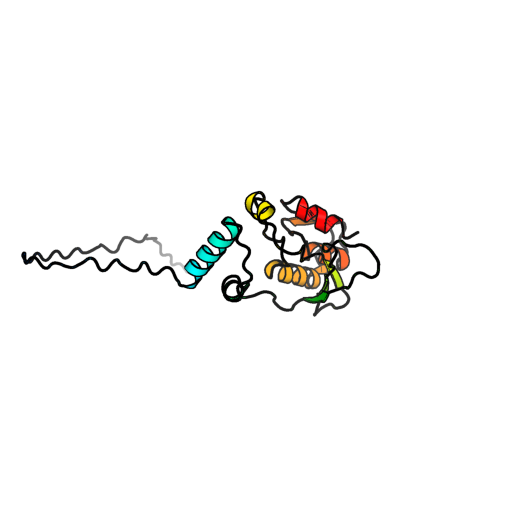 1.00 57.94 198 LEU A O 1
ATOM 1539 N N . GLY A 1 199 ? 7.284 -6.845 9.381 1.00 38.59 199 GLY A N 1
ATOM 1540 C CA . GLY A 1 199 ? 7.226 -7.265 10.787 1.00 38.59 199 GLY A CA 1
ATOM 1541 C C . GLY A 1 199 ? 8.412 -6.809 11.619 1.00 38.59 199 GLY A C 1
ATOM 1542 O O . GLY A 1 199 ? 9.549 -6.893 11.105 1.00 38.59 199 GLY A O 1
#

Secondary structure (DSSP, 8-state):
-----------------------------------------HHHHHHHHHHHHHHTT-----TTHHHHS--S----S-EEEEEE---S----TT--EEEEEESS-TT-EEEE----SSPPHHHHHH-S--TTSSS--HHHHHHHHHHHHTGGG--SEEEEES-TTT-HHHHHHHHHS--SEEEEE-S-HHHHHHHHTT-

pLDDT: mean 70.35, std 23.53, range [28.72, 98.25]

InterPro domains:
  IPR025800 Calmodulin-lysine N-methyltransferase [PTHR13539] (42-196)
  IPR029063 S-adenosyl-L-methionine-dependent methyltransferase superfamily [G3DSA:3.40.50.150] (68-197)

Radius of gyration: 27.95 Å; chains: 1; bounding box: 88×28×84 Å